Protein AF-A0A7S1XJ17-F1 (afdb_monomer_lite)

InterPro domains:
  IPR013922 Cyclin PHO80-like [PF08613] (103-218)
  IPR013922 Cyclin PHO80-like [PTHR15615] (78-227)
  IPR036915 Cyclin-like superfamily [SSF47954] (127-218)

pLDDT: mean 74.24, std 23.75, range [26.11, 98.25]

Sequence (231 aa):
MFEACMAWMESMMTLSGDLIQDAKSELRKSQAGNKAEERRSRAVAAEVEFSPVSTTLATPKDEEPLDTEWLSDDACRQERSHLGRQVAEVLEELCGLHDESVSVPEPSCPNAMFYSRTKQSISLQAYVERFVHHLDVSPATYLAAMVYLGRAQKASGELRVNSYNIHRVFLTAVFLGIKYTEDVVYSAGTIARVGGVQSSGEVCALERQMLAQLNFELFIHPSLLQSAFTH

Secondary structure (DSSP, 8-state):
-HHHHHHHHHHHHHHHHHHHHHHHHHHHHHHHHHTTTTTSSTTS--------------------------HHHHHHHHHHHHHHHHHHHHHHHHHHHHHTT--PPPTTSGGGGG--SS--SS-HHHHHHHHHHH----HHHHHHHHHHHHHHHHHHS-----TTTHHHHHHHHHHHHHHHH-SS---HHHHHHHHT-S-HHHHHHHHHHHHHHTTT-----HHHHHHHH--

Organism: NCBI:txid1077150

Foldseek 3Di:
DLVVVVCCLVCVLPVVLVVVVVVVVVVVVVVVVCVVVVVPPPPDDDDDDDDDDDDDDDDDDDDDDDPDPPPVVVVQLVVLLVLLQSLLVVLQVQQVVCVVPDDQDDPPDLLNLLFAPDQDPDRSSNLSVLCSVQPPDGSQLQVLLVVLVSQLCNQPVRDRRHRGRPLLSSLLSSQLSQVVPPPDHDQLQSSCVSSVNPDSVSSVSSNVSSCVSNVVPSDDDVVVSVVVVPD

Radius of gyration: 20.92 Å; chains: 1; bounding box: 40×52×66 Å

Structure (mmCIF, N/CA/C/O backbone):
data_AF-A0A7S1XJ17-F1
#
_entry.id   AF-A0A7S1XJ17-F1
#
loop_
_atom_site.group_PDB
_atom_site.id
_atom_site.type_symbol
_atom_site.label_atom_id
_atom_site.label_alt_id
_atom_site.label_comp_id
_atom_site.label_asym_id
_atom_site.label_entity_id
_atom_site.label_seq_id
_atom_site.pdbx_PDB_ins_code
_atom_site.Cartn_x
_atom_site.Cartn_y
_atom_site.Cartn_z
_atom_site.occupancy
_atom_site.B_iso_or_equiv
_atom_site.auth_seq_id
_atom_site.auth_comp_id
_atom_site.auth_asym_id
_atom_site.auth_atom_id
_atom_site.pdbx_PDB_model_num
ATOM 1 N N . MET A 1 1 ? -8.403 15.768 -14.569 1.00 40.34 1 MET A N 1
ATOM 2 C CA . MET A 1 1 ? -8.539 14.432 -13.949 1.00 40.34 1 MET A CA 1
ATOM 3 C C . MET A 1 1 ? -7.848 14.382 -12.587 1.00 40.34 1 MET A C 1
ATOM 5 O O . MET A 1 1 ? -8.543 14.271 -11.588 1.00 40.34 1 MET A O 1
ATOM 9 N N . PHE A 1 2 ? -6.526 14.572 -12.534 1.00 37.12 2 PHE A N 1
ATOM 10 C CA . PHE A 1 2 ? -5.722 14.618 -11.303 1.00 37.12 2 PHE A CA 1
ATOM 11 C C . PHE A 1 2 ? -6.214 15.655 -10.277 1.00 37.12 2 PHE A C 1
ATOM 13 O O . PHE A 1 2 ? -6.519 15.294 -9.153 1.00 37.12 2 PHE A O 1
ATOM 20 N N . GLU A 1 3 ? -6.436 16.904 -10.698 1.00 35.53 3 GLU A N 1
ATOM 21 C CA . GLU A 1 3 ? -6.969 17.995 -9.856 1.00 35.53 3 GLU A CA 1
ATOM 22 C C . GLU A 1 3 ? -8.347 17.692 -9.248 1.00 35.53 3 GLU A C 1
ATOM 24 O O . GLU A 1 3 ? -8.610 18.056 -8.114 1.00 35.53 3 GLU A O 1
ATOM 29 N N . ALA A 1 4 ? -9.234 16.992 -9.964 1.00 39.81 4 ALA A N 1
ATOM 30 C CA . ALA A 1 4 ? -10.564 16.647 -9.456 1.00 39.81 4 ALA A CA 1
ATOM 31 C C . ALA A 1 4 ? -10.519 15.444 -8.504 1.00 39.81 4 ALA A C 1
ATOM 33 O O . ALA A 1 4 ? -11.281 15.403 -7.548 1.00 39.81 4 ALA A O 1
ATOM 34 N N . CYS A 1 5 ? -9.616 14.485 -8.737 1.00 41.72 5 CYS A N 1
ATOM 35 C CA . CYS A 1 5 ? -9.374 13.366 -7.829 1.00 41.72 5 CYS A CA 1
ATOM 36 C C . CYS A 1 5 ? -8.641 13.827 -6.562 1.00 41.72 5 CYS A C 1
ATOM 38 O O . CYS A 1 5 ? -8.992 13.383 -5.478 1.00 41.72 5 CYS A O 1
ATOM 40 N N . MET A 1 6 ? -7.699 14.766 -6.684 1.00 45.84 6 MET A N 1
ATOM 41 C CA . MET A 1 6 ? -7.016 15.423 -5.570 1.00 45.84 6 MET A CA 1
ATOM 42 C C . MET A 1 6 ? -7.955 16.354 -4.814 1.00 45.84 6 MET A C 1
ATOM 44 O O . MET A 1 6 ? -8.084 16.187 -3.616 1.00 45.84 6 MET A O 1
ATOM 48 N N . ALA A 1 7 ? -8.725 17.220 -5.476 1.00 45.19 7 ALA A N 1
ATOM 49 C CA . ALA A 1 7 ? -9.739 18.045 -4.818 1.00 45.19 7 ALA A CA 1
ATOM 50 C C . ALA A 1 7 ? -10.869 17.202 -4.212 1.00 45.19 7 ALA A C 1
ATOM 52 O O . ALA A 1 7 ? -11.421 17.588 -3.187 1.00 45.19 7 ALA A O 1
ATOM 53 N N . TRP A 1 8 ? -11.206 16.044 -4.796 1.00 54.62 8 TRP A N 1
ATOM 54 C CA . TRP A 1 8 ? -12.114 15.067 -4.194 1.00 54.62 8 TRP A CA 1
ATOM 55 C C . TRP A 1 8 ? -11.457 14.341 -3.026 1.00 54.62 8 TRP A C 1
ATOM 57 O O . TRP A 1 8 ? -12.109 14.195 -2.009 1.00 54.62 8 TRP A O 1
ATOM 67 N N . MET A 1 9 ? -10.190 13.930 -3.098 1.00 51.44 9 MET A N 1
ATOM 68 C CA . MET A 1 9 ? -9.475 13.316 -1.977 1.00 51.44 9 MET A CA 1
ATOM 69 C C . MET A 1 9 ? -9.257 14.317 -0.841 1.00 51.44 9 MET A C 1
ATOM 71 O O . MET A 1 9 ? -9.520 13.962 0.297 1.00 51.44 9 MET A O 1
ATOM 75 N N . GLU A 1 10 ? -8.903 15.567 -1.123 1.00 49.88 10 GLU A N 1
ATOM 76 C CA . GLU A 1 10 ? -8.755 16.672 -0.174 1.00 49.88 10 GLU A CA 1
ATOM 77 C C . GLU A 1 10 ? -10.104 17.115 0.398 1.00 49.88 10 GLU A C 1
ATOM 79 O O . GLU A 1 10 ? -10.237 17.205 1.616 1.00 49.88 10 GLU A O 1
ATOM 84 N N . SER A 1 11 ? -11.141 17.307 -0.429 1.00 47.88 11 SER A N 1
ATOM 85 C CA . SER A 1 11 ? -12.515 17.577 0.036 1.00 47.88 11 SER A CA 1
ATOM 86 C C . SER A 1 11 ? -13.056 16.406 0.845 1.00 47.88 11 SER A C 1
ATOM 88 O O . SER A 1 11 ? -13.631 16.595 1.908 1.00 47.88 11 SER A O 1
ATOM 90 N N . MET A 1 12 ? -12.834 15.169 0.406 1.00 46.47 12 MET A N 1
ATOM 91 C CA . MET A 1 12 ? -13.215 13.971 1.143 1.00 46.47 12 MET A CA 1
ATOM 92 C C . MET A 1 12 ? -12.411 13.883 2.444 1.00 46.47 12 MET A C 1
ATOM 94 O O . MET A 1 12 ? -12.976 13.473 3.451 1.00 46.47 12 MET A O 1
ATOM 98 N N . MET A 1 13 ? -11.123 14.230 2.478 1.00 48.22 13 MET A N 1
ATOM 99 C CA . MET A 1 13 ? -10.282 14.232 3.686 1.00 48.22 13 MET A CA 1
ATOM 100 C C . MET A 1 13 ? -10.664 15.346 4.674 1.00 48.22 13 MET A C 1
ATOM 102 O O . MET A 1 13 ? -10.610 15.100 5.875 1.00 48.22 13 MET A O 1
ATOM 106 N N . THR A 1 14 ? -11.131 16.503 4.198 1.00 46.53 14 THR A N 1
ATOM 107 C CA . THR A 1 14 ? -11.516 17.666 5.023 1.00 46.53 14 THR A CA 1
ATOM 108 C C . THR A 1 14 ? -12.981 17.629 5.482 1.00 46.53 14 THR A C 1
ATOM 110 O O . THR A 1 14 ? -13.231 17.692 6.681 1.00 46.53 14 THR A O 1
ATOM 113 N N . LEU A 1 15 ? -13.959 17.406 4.592 1.00 38.25 15 LEU A N 1
ATOM 114 C CA . LEU A 1 15 ? -15.404 17.399 4.918 1.00 38.25 15 LEU A CA 1
ATOM 115 C C . LEU A 1 15 ? -15.840 16.256 5.850 1.00 38.25 15 LEU A C 1
ATOM 117 O O . LEU A 1 15 ? -16.889 16.340 6.484 1.00 38.25 15 LEU A O 1
ATOM 121 N N . SER A 1 16 ? -15.061 15.174 5.942 1.00 47.41 16 SER A N 1
ATOM 122 C CA . SER A 1 16 ? -15.371 14.053 6.844 1.00 47.41 16 SER A CA 1
ATOM 123 C C . SE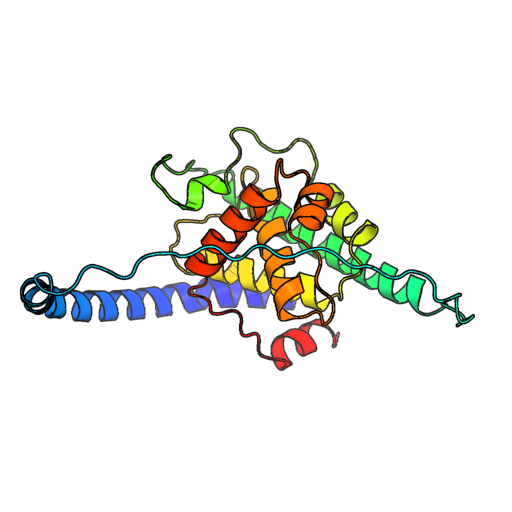R A 1 16 ? -14.643 14.119 8.188 1.00 47.41 16 SER A C 1
ATOM 125 O O . SER A 1 16 ? -15.021 13.381 9.092 1.00 47.41 16 SER A O 1
ATOM 127 N N . GLY A 1 17 ? -13.663 15.016 8.363 1.00 41.00 17 GLY A N 1
ATOM 128 C CA . GLY A 1 17 ? -13.023 15.250 9.662 1.00 41.00 17 GLY A CA 1
ATOM 129 C C . GLY A 1 17 ? -14.028 15.733 10.709 1.00 41.00 17 GLY A C 1
ATOM 130 O O . GLY A 1 17 ? -14.083 15.180 11.807 1.00 41.00 17 GLY A O 1
ATOM 131 N N . ASP A 1 18 ? -14.894 16.666 10.319 1.00 41.12 18 ASP A N 1
ATOM 132 C CA . ASP A 1 18 ? -15.929 17.231 11.190 1.00 41.12 18 ASP A CA 1
ATOM 133 C C . ASP A 1 18 ? -17.073 16.233 11.438 1.00 41.12 18 ASP A C 1
ATOM 135 O O . ASP A 1 18 ? -17.490 16.021 12.576 1.00 41.12 18 ASP A O 1
ATOM 139 N N . LEU A 1 19 ? -17.503 15.506 10.399 1.00 36.91 19 LEU A N 1
ATOM 140 C CA . LEU A 1 19 ? -18.576 14.509 10.506 1.00 36.91 19 LEU A CA 1
ATOM 141 C C . LEU A 1 19 ? -18.165 13.281 11.346 1.00 36.91 19 LEU A C 1
ATOM 143 O O . LEU A 1 19 ? -18.981 12.700 12.063 1.00 36.91 19 LEU A O 1
ATOM 147 N N . ILE A 1 20 ? -16.887 12.885 11.286 1.00 41.97 20 ILE A N 1
ATOM 148 C CA . ILE A 1 20 ? -16.330 11.782 12.079 1.00 41.97 20 ILE A CA 1
ATOM 149 C C . ILE A 1 20 ? -16.057 12.225 13.524 1.00 41.97 20 ILE A C 1
ATOM 151 O O . ILE A 1 20 ? -16.219 11.406 14.427 1.00 41.97 20 ILE A O 1
ATOM 155 N N . GLN A 1 21 ? -15.680 13.484 13.782 1.00 48.09 21 GLN A N 1
ATOM 156 C CA . GLN A 1 21 ? -15.592 14.024 15.150 1.00 48.09 21 GLN A CA 1
ATOM 157 C C . GLN A 1 21 ? -16.967 14.017 15.828 1.00 48.09 21 GLN A C 1
ATOM 159 O O . GLN A 1 21 ? -17.084 13.519 16.952 1.00 48.09 21 GLN A O 1
ATOM 164 N N . ASP A 1 22 ? -18.011 14.444 15.117 1.00 45.06 22 ASP A N 1
ATOM 165 C CA . ASP A 1 22 ? -19.386 14.420 15.616 1.00 45.06 22 ASP A CA 1
ATOM 166 C C . ASP A 1 22 ? -19.875 12.987 15.862 1.00 45.06 22 ASP A C 1
ATOM 168 O O . ASP A 1 22 ? -20.322 12.673 16.970 1.00 45.06 22 ASP A O 1
ATOM 172 N N . ALA A 1 23 ? -19.676 12.070 14.909 1.00 41.72 23 ALA A N 1
ATOM 173 C CA . ALA A 1 23 ? -20.047 10.662 15.072 1.00 41.72 23 ALA A CA 1
ATOM 174 C C . ALA A 1 23 ? -19.254 9.955 16.193 1.00 41.72 23 ALA A C 1
ATOM 176 O O . ALA A 1 23 ? -19.820 9.177 16.965 1.00 41.72 23 ALA A O 1
ATOM 177 N N . LYS A 1 24 ? -17.952 10.247 16.346 1.00 44.28 24 LYS A N 1
ATOM 178 C CA . LYS A 1 24 ? -17.120 9.727 17.448 1.00 44.28 24 LYS A CA 1
ATOM 179 C C . LYS A 1 24 ? -17.538 10.314 18.799 1.00 44.28 24 LYS A C 1
ATOM 181 O O . LYS A 1 24 ? -17.432 9.618 19.810 1.00 44.28 24 LYS A O 1
ATOM 186 N N . SER A 1 25 ? -18.023 11.556 18.842 1.00 55.88 25 SER A N 1
ATOM 187 C CA . SER A 1 25 ? -18.542 12.177 20.066 1.00 55.88 25 SER A CA 1
ATOM 188 C C . SER A 1 25 ? -19.850 11.522 20.531 1.00 55.88 25 SER A C 1
ATOM 190 O O . SER A 1 25 ? -19.997 11.233 21.719 1.00 55.88 25 SER A O 1
ATOM 192 N N . GLU A 1 26 ? -20.747 11.183 19.602 1.00 64.50 26 GLU A N 1
ATOM 193 C CA . GLU A 1 26 ? -22.006 10.481 19.878 1.00 64.50 26 GLU A CA 1
ATOM 194 C C . GLU A 1 26 ? -21.774 9.011 20.259 1.00 64.50 26 GLU A C 1
ATOM 196 O O . GLU A 1 26 ? -22.346 8.506 21.230 1.00 64.50 26 GLU A O 1
ATOM 201 N N . LEU A 1 27 ? -20.834 8.330 19.594 1.00 48.12 27 LEU A N 1
ATOM 202 C CA . LEU A 1 27 ? -20.466 6.960 19.950 1.00 48.12 27 LEU A CA 1
ATOM 203 C C . LEU A 1 27 ? -19.814 6.890 21.343 1.00 48.12 27 LEU A C 1
ATOM 205 O O . LEU A 1 27 ? -20.141 5.991 22.120 1.00 48.12 27 LEU A O 1
ATOM 209 N N . ARG A 1 28 ? -18.972 7.869 21.715 1.00 61.50 28 ARG A N 1
ATOM 210 C CA . ARG A 1 28 ? -18.407 7.992 23.076 1.00 61.50 28 ARG A CA 1
ATOM 211 C C . ARG A 1 28 ? -19.489 8.202 24.142 1.00 61.50 28 ARG A C 1
ATOM 213 O O . ARG A 1 28 ? -19.361 7.641 25.231 1.00 61.50 28 ARG A O 1
ATOM 220 N N . LYS A 1 29 ? -20.565 8.939 23.836 1.00 61.12 29 LYS A N 1
ATOM 221 C CA . LYS A 1 29 ? -21.734 9.086 24.727 1.00 61.12 29 LYS A CA 1
ATOM 222 C C . LYS A 1 29 ? -22.492 7.760 24.886 1.00 61.12 29 LYS A C 1
ATOM 224 O O . LYS A 1 29 ? -22.875 7.419 26.001 1.00 61.12 29 LYS A O 1
ATOM 229 N N . SER A 1 30 ? -22.622 6.968 23.816 1.00 55.78 30 SER A N 1
ATOM 230 C CA . SER A 1 30 ? -23.282 5.649 23.865 1.00 55.78 30 SER A CA 1
ATOM 231 C C . SER A 1 30 ? -22.468 4.578 24.617 1.00 55.78 30 SER A C 1
ATOM 233 O O . SER A 1 30 ? -23.014 3.801 25.401 1.00 55.78 30 SER A O 1
ATOM 235 N N . GLN A 1 31 ? -21.138 4.572 24.463 1.00 53.97 31 GLN A N 1
ATOM 236 C CA . GLN A 1 31 ? -20.247 3.590 25.096 1.00 53.97 31 GLN A CA 1
ATOM 237 C C . GLN A 1 31 ? -19.999 3.871 26.587 1.00 53.97 31 GLN A C 1
ATOM 239 O O . GLN A 1 31 ? -19.684 2.951 27.344 1.00 53.97 31 GLN A O 1
ATOM 244 N N . ALA A 1 32 ? -20.192 5.116 27.039 1.00 54.03 32 ALA A N 1
ATOM 245 C CA . ALA A 1 32 ? -20.211 5.446 28.463 1.00 54.03 32 ALA A CA 1
ATOM 246 C C . ALA A 1 32 ? -21.416 4.816 29.196 1.00 54.03 32 ALA A C 1
ATOM 248 O O . ALA A 1 32 ? -21.293 4.488 30.374 1.00 54.03 32 ALA A O 1
ATOM 249 N N . GLY A 1 33 ? -22.538 4.582 28.499 1.00 46.41 33 GLY A N 1
ATOM 250 C CA . GLY A 1 33 ? -23.718 3.891 29.039 1.00 46.41 33 GLY A CA 1
ATOM 251 C C . GLY A 1 33 ? -23.556 2.368 29.133 1.00 46.41 33 GLY A C 1
ATOM 252 O O . GLY A 1 33 ? -23.921 1.772 30.143 1.00 46.41 33 GLY A O 1
ATOM 253 N N . ASN A 1 34 ? -22.924 1.736 28.136 1.00 47.47 34 ASN A N 1
ATOM 254 C CA . ASN A 1 34 ? -22.808 0.269 28.068 1.00 47.47 34 ASN A CA 1
ATOM 255 C C . ASN A 1 34 ? -21.731 -0.346 28.982 1.00 47.47 34 ASN A C 1
ATOM 257 O O . ASN A 1 34 ? -21.795 -1.537 29.293 1.00 47.47 34 ASN A O 1
ATOM 261 N N . LYS A 1 35 ? -20.774 0.445 29.495 1.00 44.28 35 LYS A N 1
ATOM 262 C CA . LYS A 1 35 ? -19.745 -0.050 30.438 1.00 44.28 35 LYS A CA 1
ATOM 263 C C . LYS A 1 35 ? -20.297 -0.507 31.799 1.00 44.28 35 LYS A C 1
ATOM 265 O O . LYS A 1 35 ? -19.568 -1.153 32.556 1.00 44.28 35 LYS A O 1
ATOM 270 N N . ALA A 1 36 ? -21.555 -0.199 32.121 1.00 45.69 36 ALA A N 1
ATOM 271 C CA . ALA A 1 36 ? -22.228 -0.701 33.320 1.00 45.69 36 ALA A CA 1
ATOM 272 C C . ALA A 1 36 ? -22.822 -2.116 33.134 1.00 45.69 36 ALA A C 1
ATOM 274 O O . ALA A 1 36 ? -22.906 -2.871 34.103 1.00 45.69 36 ALA A O 1
ATOM 275 N N . GLU A 1 37 ? -23.171 -2.500 31.903 1.00 44.12 37 GLU A N 1
ATOM 276 C CA . GLU A 1 37 ? -23.894 -3.744 31.591 1.00 44.12 37 GLU A CA 1
ATOM 277 C C . GLU A 1 37 ? -22.934 -4.927 31.338 1.00 44.12 37 GLU A C 1
ATOM 279 O O . GLU A 1 37 ? -23.177 -6.062 31.749 1.00 44.12 37 GLU A O 1
ATOM 284 N N . GLU A 1 38 ? -21.763 -4.652 30.757 1.00 42.59 38 GLU A N 1
ATOM 285 C CA . GLU A 1 38 ? -20.810 -5.666 30.276 1.00 42.59 38 GLU A CA 1
ATOM 286 C C . GLU A 1 38 ? -20.012 -6.375 31.395 1.00 42.59 38 GLU A C 1
ATOM 288 O O . GLU A 1 38 ? -19.366 -7.401 31.174 1.00 42.59 38 GLU A O 1
ATOM 293 N N . ARG A 1 39 ? -20.099 -5.888 32.644 1.00 48.25 39 ARG A N 1
ATOM 294 C CA . ARG A 1 39 ? -19.491 -6.555 33.816 1.00 48.25 39 ARG A CA 1
ATOM 295 C C . ARG A 1 39 ? -20.273 -7.793 34.275 1.00 48.25 39 ARG A C 1
ATOM 297 O O . ARG A 1 39 ? -19.732 -8.564 35.063 1.00 48.25 39 ARG A O 1
ATOM 304 N N . ARG A 1 40 ? -21.506 -8.013 33.794 1.00 48.69 40 ARG A N 1
ATOM 305 C CA . ARG A 1 40 ? -22.342 -9.173 34.170 1.00 48.69 40 ARG A CA 1
ATOM 306 C C . ARG A 1 40 ? -22.168 -10.410 33.281 1.00 48.69 40 ARG A C 1
ATOM 308 O O . ARG A 1 40 ? -22.494 -11.499 33.737 1.00 48.69 40 ARG A O 1
ATOM 315 N N . SER A 1 41 ? -21.603 -10.282 32.081 1.00 45.50 41 SER A N 1
ATOM 316 C CA . SER A 1 41 ? -21.597 -11.381 31.094 1.00 45.50 41 SER A CA 1
ATOM 317 C C . SER A 1 41 ? -20.256 -12.113 30.951 1.00 45.50 41 SER A C 1
ATOM 319 O O . SER A 1 41 ? -20.166 -13.091 30.219 1.00 45.50 41 SER A O 1
ATOM 321 N N . ARG A 1 42 ? -19.209 -11.712 31.688 1.00 42.12 42 ARG A N 1
ATOM 322 C CA . ARG A 1 42 ? -17.863 -12.325 31.614 1.00 42.12 42 ARG A CA 1
ATOM 323 C C . ARG A 1 42 ? -17.687 -13.591 32.474 1.00 42.12 42 ARG A C 1
ATOM 325 O O . ARG A 1 42 ? -16.568 -13.915 32.858 1.00 42.12 42 ARG A O 1
ATOM 332 N N . ALA A 1 43 ? -18.776 -14.286 32.804 1.00 40.78 43 ALA A N 1
ATOM 333 C CA . ALA A 1 43 ? -18.757 -15.457 33.685 1.00 40.78 43 ALA A CA 1
ATOM 334 C C . ALA A 1 43 ? -19.102 -16.791 32.999 1.00 40.78 43 ALA A C 1
ATOM 336 O O . ALA A 1 43 ? -19.136 -17.804 33.688 1.00 40.78 43 ALA A O 1
ATOM 337 N N . VAL A 1 44 ? -19.352 -16.847 31.683 1.00 37.28 44 VAL A N 1
ATOM 338 C CA . VAL A 1 44 ? -19.756 -18.111 31.041 1.00 37.28 44 VAL A CA 1
ATOM 339 C C . VAL A 1 44 ? -19.084 -18.322 29.683 1.00 37.28 44 VAL A C 1
ATOM 341 O O . VAL A 1 44 ? -19.187 -17.489 28.791 1.00 37.28 44 VAL A O 1
ATOM 344 N N . ALA A 1 45 ? -18.476 -19.506 29.580 1.00 32.25 45 ALA A N 1
ATOM 345 C CA . ALA A 1 45 ? -18.091 -20.259 28.387 1.00 32.25 45 ALA A CA 1
ATOM 346 C C . ALA A 1 45 ? -16.819 -19.828 27.641 1.00 32.25 45 ALA A C 1
ATOM 348 O O . ALA A 1 45 ? -16.835 -19.156 26.612 1.00 32.25 45 ALA A O 1
ATOM 349 N N . ALA A 1 46 ? -15.711 -20.340 28.176 1.00 30.70 46 ALA A N 1
ATOM 350 C CA . ALA A 1 46 ? -14.581 -20.826 27.400 1.00 30.70 46 ALA A CA 1
ATOM 351 C C . ALA A 1 46 ? -14.919 -22.178 26.725 1.00 30.70 46 ALA A C 1
ATOM 353 O O . ALA A 1 46 ? -15.883 -22.829 27.119 1.00 30.70 46 ALA A O 1
ATOM 354 N N . GLU A 1 47 ? -14.039 -22.578 25.799 1.00 30.12 47 GLU A N 1
ATOM 355 C CA . GLU A 1 47 ? -13.877 -23.896 25.147 1.00 30.12 47 GLU A CA 1
ATOM 356 C C . GLU A 1 47 ? -14.620 -24.128 23.824 1.00 30.12 47 GLU A C 1
ATOM 358 O O . GLU A 1 47 ? -15.805 -24.432 23.813 1.00 30.12 47 GLU A O 1
ATOM 363 N N . VAL A 1 48 ? -13.861 -24.108 22.715 1.00 34.41 48 VAL A N 1
ATOM 364 C CA . VAL A 1 48 ? -13.884 -25.178 21.697 1.00 34.41 48 VAL A CA 1
ATOM 365 C C . VAL A 1 48 ? -12.463 -25.351 21.141 1.00 34.41 48 VAL A C 1
ATOM 367 O O . VAL A 1 48 ? -11.828 -24.392 20.701 1.00 34.41 48 VAL A O 1
ATOM 370 N N . GLU A 1 49 ? -11.977 -26.588 21.214 1.00 27.17 49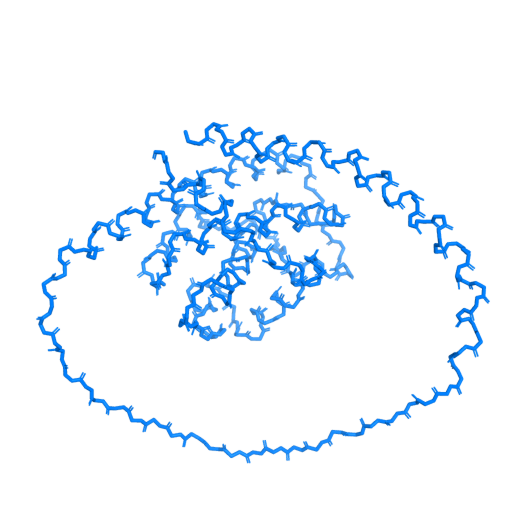 GLU A N 1
ATOM 371 C CA . GLU A 1 49 ? -10.659 -27.063 20.794 1.00 27.17 49 GLU A CA 1
ATOM 372 C C . GLU A 1 49 ? -10.489 -27.178 19.270 1.00 27.17 49 GLU A C 1
ATOM 374 O O . GLU A 1 49 ? -11.435 -27.336 18.499 1.00 27.17 49 GLU A O 1
ATOM 379 N N . PHE A 1 50 ? -9.222 -27.134 18.862 1.00 29.03 50 PHE A N 1
ATOM 380 C CA . PHE A 1 50 ? -8.720 -27.254 17.498 1.00 29.03 50 PHE A CA 1
ATOM 381 C C . PHE A 1 50 ? -8.438 -28.727 17.157 1.00 29.03 50 PHE A C 1
ATOM 383 O O . PHE A 1 50 ? -7.861 -29.445 17.972 1.00 29.03 50 PHE A O 1
ATOM 390 N N . SER A 1 51 ? -8.753 -29.164 15.934 1.00 29.33 51 SER A N 1
ATOM 391 C CA . SER A 1 51 ? -8.318 -30.465 15.402 1.00 29.33 51 SER A CA 1
ATOM 392 C C . SER A 1 51 ? -7.708 -30.302 14.000 1.00 29.33 51 SER A C 1
ATOM 394 O O . SER A 1 51 ? -8.212 -29.486 13.224 1.00 29.33 51 SER A O 1
ATOM 396 N N . PRO A 1 52 ? -6.613 -31.015 13.658 1.00 30.56 52 PRO A N 1
ATOM 397 C CA . PRO A 1 52 ? -5.857 -30.779 12.435 1.00 30.56 52 PRO A CA 1
ATOM 398 C C . PRO A 1 52 ? -6.355 -31.655 11.279 1.00 30.56 52 PRO A C 1
ATOM 400 O O . PRO A 1 52 ? -6.635 -32.838 11.459 1.00 30.56 52 PRO A O 1
ATOM 403 N N . VAL A 1 53 ? -6.364 -31.110 10.060 1.00 29.09 53 VAL A N 1
ATOM 404 C CA . VAL A 1 53 ? -6.507 -31.906 8.832 1.00 29.09 53 VAL A CA 1
ATOM 405 C C . VAL A 1 53 ? -5.382 -31.548 7.862 1.00 29.09 53 VAL A C 1
ATOM 407 O O . VAL A 1 53 ? -5.218 -30.403 7.452 1.00 29.09 53 VAL A O 1
ATOM 410 N N . SER A 1 54 ? -4.597 -32.569 7.529 1.00 26.97 54 SER A N 1
ATOM 411 C CA . SER A 1 54 ? -3.620 -32.624 6.441 1.00 26.97 54 SER A CA 1
ATOM 412 C C . SER A 1 54 ? -4.310 -33.250 5.226 1.00 26.97 54 SER A C 1
ATOM 414 O O . SER A 1 54 ? -5.075 -34.184 5.455 1.00 26.97 54 SER A O 1
ATOM 416 N N . THR A 1 55 ? -4.058 -32.794 3.987 1.00 26.11 55 THR A N 1
ATOM 417 C CA . THR A 1 55 ? -4.019 -33.613 2.742 1.00 26.11 55 THR A CA 1
ATOM 418 C C . THR A 1 55 ? -3.669 -32.738 1.516 1.00 26.11 55 THR A C 1
ATOM 420 O O . THR A 1 55 ? -4.466 -31.929 1.060 1.00 26.11 55 THR A O 1
ATOM 423 N N . THR A 1 56 ? -2.431 -32.934 1.046 1.00 28.33 56 THR A N 1
ATOM 424 C CA . THR A 1 56 ? -1.875 -33.049 -0.328 1.00 28.33 56 THR A CA 1
ATOM 425 C C . THR A 1 56 ? -2.234 -32.137 -1.516 1.00 28.33 56 THR A C 1
ATOM 427 O O . THR A 1 56 ? -3.379 -31.956 -1.909 1.00 28.33 56 THR A O 1
ATOM 430 N N . LEU A 1 57 ? -1.136 -31.727 -2.174 1.00 31.69 57 LEU A N 1
ATOM 431 C CA . LEU A 1 57 ? -0.980 -31.187 -3.527 1.00 31.69 57 LEU A CA 1
ATOM 432 C C . LEU A 1 57 ? -1.625 -32.042 -4.633 1.00 31.69 57 LEU A C 1
ATOM 434 O O . LEU A 1 57 ? -1.472 -33.263 -4.632 1.00 31.69 57 LEU A O 1
ATOM 438 N N . ALA A 1 58 ? -2.114 -31.364 -5.677 1.00 28.52 58 ALA A N 1
ATOM 439 C CA . ALA A 1 58 ? -1.977 -31.791 -7.072 1.00 28.52 58 ALA A CA 1
ATOM 440 C C . ALA A 1 58 ? -2.000 -30.568 -8.014 1.00 28.52 58 ALA A C 1
ATOM 442 O O . ALA A 1 58 ? -2.845 -29.688 -7.874 1.00 28.52 58 ALA A O 1
ATOM 443 N N . THR A 1 59 ? -1.070 -30.526 -8.967 1.00 37.88 59 THR A N 1
ATOM 444 C CA . THR A 1 59 ? -1.078 -29.664 -10.162 1.00 37.88 59 THR A CA 1
ATOM 445 C C . THR A 1 59 ? -1.343 -30.528 -11.401 1.00 37.88 59 THR A C 1
ATOM 447 O O . THR A 1 59 ? -0.959 -31.699 -11.418 1.00 37.88 59 THR A O 1
ATOM 450 N N . PRO A 1 60 ? -1.961 -29.964 -12.448 1.00 33.84 60 PRO A N 1
ATOM 451 C CA . PRO A 1 60 ? -1.482 -30.165 -13.829 1.00 33.84 60 PRO A CA 1
ATOM 452 C C . PRO A 1 60 ? -1.432 -28.807 -14.571 1.00 33.84 60 PRO A C 1
ATOM 454 O O . PRO A 1 60 ? -2.316 -27.983 -14.379 1.00 33.84 60 PRO A O 1
ATOM 457 N N . LYS A 1 61 ? -0.342 -28.361 -15.213 1.00 29.89 61 LYS A N 1
ATOM 458 C CA . LYS A 1 61 ? 0.363 -28.810 -16.435 1.00 29.89 61 LYS A CA 1
ATOM 459 C C . LYS A 1 61 ? -0.475 -28.794 -17.728 1.00 29.89 61 LYS A C 1
ATOM 461 O O . LYS A 1 61 ? -1.334 -29.645 -17.911 1.00 29.89 61 LYS A O 1
ATOM 466 N N . ASP A 1 62 ? -0.053 -27.867 -18.596 1.00 32.91 62 ASP A N 1
ATOM 467 C CA . ASP A 1 62 ? -0.041 -27.889 -20.065 1.00 32.91 62 ASP A CA 1
ATOM 468 C C . ASP A 1 62 ? -1.350 -27.547 -20.810 1.00 32.91 62 ASP A C 1
ATOM 470 O O . ASP A 1 62 ? -2.091 -28.430 -21.227 1.00 32.91 62 ASP A O 1
ATOM 474 N N . GLU A 1 63 ? -1.559 -26.250 -21.084 1.00 40.66 63 GLU A N 1
ATOM 475 C CA . GLU A 1 63 ? -2.311 -25.787 -22.263 1.00 40.66 63 GLU A CA 1
ATOM 476 C C . GLU A 1 63 ? -1.432 -24.828 -23.090 1.00 40.66 63 GLU A C 1
ATOM 478 O O . GLU A 1 63 ? -0.895 -23.843 -22.581 1.00 40.66 63 GLU A O 1
ATOM 483 N N . GLU A 1 64 ? -1.236 -25.201 -24.357 1.00 36.62 64 GLU A N 1
ATOM 484 C CA . GLU A 1 64 ? -0.483 -24.494 -25.400 1.00 36.62 64 GLU A CA 1
ATOM 485 C C . GLU A 1 64 ? -1.178 -23.184 -25.829 1.00 36.62 64 GLU A C 1
ATOM 487 O O . GLU A 1 64 ? -2.404 -23.077 -25.725 1.00 36.62 64 GLU A O 1
ATOM 492 N N . PRO A 1 65 ? -0.433 -22.180 -26.329 1.00 38.66 65 PRO A N 1
ATOM 493 C CA . PRO A 1 65 ? -0.935 -20.821 -26.482 1.00 38.66 65 PRO A CA 1
ATOM 494 C C . PRO A 1 65 ? -1.847 -20.694 -27.705 1.00 38.66 65 PRO A C 1
ATOM 496 O O . PRO A 1 65 ? -1.450 -20.978 -28.833 1.00 38.66 65 PRO A O 1
ATOM 499 N N . LEU A 1 66 ? -3.066 -20.203 -27.485 1.00 36.50 66 LEU A N 1
ATOM 500 C CA . LEU A 1 66 ? -3.899 -19.647 -28.545 1.00 36.50 66 LEU A CA 1
ATOM 501 C C . LEU A 1 66 ? -3.276 -18.326 -29.002 1.00 36.50 66 LEU A C 1
ATOM 503 O O . LEU A 1 66 ? -3.278 -17.343 -28.257 1.00 36.50 66 LEU A O 1
ATOM 507 N N . ASP A 1 67 ? -2.766 -18.318 -30.232 1.00 39.59 67 ASP A N 1
ATOM 508 C CA . ASP A 1 67 ? -2.346 -17.122 -30.956 1.00 39.59 67 ASP A CA 1
ATOM 509 C C . ASP A 1 67 ? -3.516 -16.131 -31.029 1.00 39.59 67 ASP A C 1
ATOM 511 O O . ASP A 1 67 ? -4.376 -16.188 -31.908 1.00 39.59 67 ASP A O 1
ATOM 515 N N . THR A 1 68 ? -3.556 -15.225 -3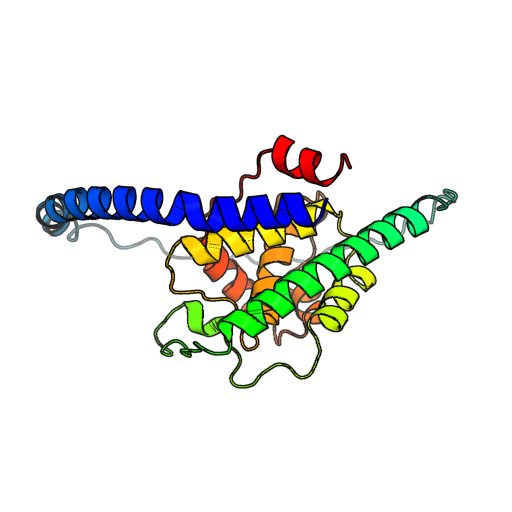0.056 1.00 42.59 68 THR A N 1
ATOM 516 C CA . THR A 1 68 ? -4.441 -14.067 -30.038 1.00 42.59 68 THR A CA 1
ATOM 517 C C . THR A 1 68 ? -3.526 -12.862 -30.170 1.00 42.59 68 THR A C 1
ATOM 519 O O . THR A 1 68 ? -2.660 -12.639 -29.335 1.00 42.59 68 THR A O 1
ATOM 522 N N . GLU A 1 69 ? -3.637 -12.132 -31.270 1.00 40.28 69 GLU A N 1
ATOM 523 C CA . GLU A 1 69 ? -2.853 -10.933 -31.567 1.00 40.28 69 GLU A CA 1
ATOM 524 C C . GLU A 1 69 ? -3.014 -9.868 -30.455 1.00 40.28 69 GLU A C 1
ATOM 526 O O . GLU A 1 69 ? -3.995 -9.130 -30.403 1.00 40.28 69 GLU A O 1
ATOM 531 N N . TRP A 1 70 ? -2.034 -9.792 -29.549 1.00 45.53 70 TRP A N 1
ATOM 532 C CA . TRP A 1 70 ? -2.001 -8.971 -28.328 1.00 45.53 70 TRP A CA 1
ATOM 533 C C . TRP A 1 70 ? -1.697 -7.472 -28.546 1.00 45.53 70 TRP A C 1
ATOM 535 O O . TRP A 1 70 ? -0.983 -6.847 -27.764 1.00 45.53 70 TRP A O 1
ATOM 545 N N . LEU A 1 71 ? -2.275 -6.824 -29.561 1.00 37.47 71 LEU A N 1
ATOM 546 C CA . LEU A 1 71 ? -2.158 -5.356 -29.702 1.00 37.47 71 LEU A CA 1
ATOM 547 C C . LEU A 1 71 ? -2.866 -4.575 -28.567 1.00 37.47 71 LEU A C 1
ATOM 549 O O . LEU A 1 71 ? -2.649 -3.374 -28.412 1.00 37.47 71 LEU A O 1
ATOM 553 N N . SER A 1 72 ? -3.680 -5.248 -27.746 1.00 53.50 72 SER A N 1
ATOM 554 C CA . SER A 1 72 ? -4.318 -4.710 -26.537 1.00 53.50 72 SER A CA 1
ATOM 555 C C . SER A 1 72 ? -3.423 -4.722 -25.292 1.00 53.50 72 SER A C 1
ATOM 557 O O . SER A 1 72 ? -3.680 -3.959 -24.360 1.00 53.50 72 SER A O 1
ATOM 559 N N . ASP A 1 73 ? -2.372 -5.545 -25.259 1.00 60.47 73 ASP A N 1
ATOM 560 C CA . ASP A 1 73 ? -1.541 -5.701 -24.059 1.00 60.47 73 ASP A CA 1
ATOM 561 C C . ASP A 1 73 ? -0.661 -4.496 -23.785 1.00 60.47 73 ASP A C 1
ATOM 563 O O . ASP A 1 73 ? -0.559 -4.059 -22.636 1.00 60.47 73 ASP A O 1
ATOM 567 N N . ASP A 1 74 ? -0.073 -3.919 -24.831 1.00 65.31 74 ASP A N 1
ATOM 568 C CA . ASP A 1 74 ? 0.802 -2.758 -24.696 1.00 65.31 74 ASP A CA 1
ATOM 569 C C . ASP A 1 74 ? 0.020 -1.513 -24.270 1.00 65.31 74 ASP A C 1
ATOM 571 O O . ASP A 1 74 ? 0.477 -0.764 -23.407 1.00 65.31 74 ASP A O 1
ATOM 575 N N . ALA A 1 75 ? -1.191 -1.317 -24.802 1.00 69.31 75 ALA A N 1
ATOM 576 C CA . ALA A 1 75 ? -2.059 -0.202 -24.423 1.00 69.31 75 ALA A CA 1
ATOM 577 C C . ALA A 1 75 ? -2.520 -0.319 -22.961 1.00 69.31 75 ALA A C 1
ATOM 579 O O . ALA A 1 75 ? -2.340 0.618 -22.179 1.00 69.31 75 ALA A O 1
ATOM 580 N N . CYS A 1 76 ? -3.021 -1.492 -22.558 1.00 7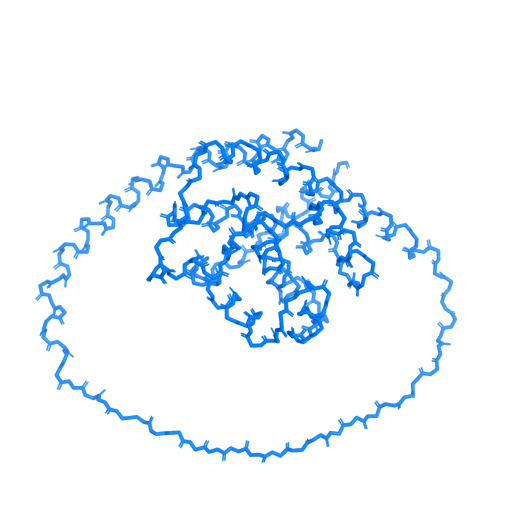2.06 76 CYS A N 1
ATOM 581 C CA . CYS A 1 76 ? -3.407 -1.756 -21.173 1.00 72.06 76 CYS A CA 1
ATOM 582 C C . CYS A 1 76 ? -2.204 -1.654 -20.225 1.00 72.06 76 CYS A C 1
ATOM 584 O O . CYS A 1 76 ? -2.324 -1.154 -19.106 1.00 72.06 76 CYS A O 1
ATOM 586 N N . ARG A 1 77 ? -1.022 -2.134 -20.631 1.00 76.19 77 ARG A N 1
ATOM 587 C CA . ARG A 1 77 ? 0.219 -2.015 -19.848 1.00 76.19 77 ARG A CA 1
ATOM 588 C C . ARG A 1 77 ? 0.649 -0.556 -19.703 1.00 76.19 77 ARG A C 1
ATOM 590 O O . ARG A 1 77 ? 1.075 -0.159 -18.617 1.00 76.19 77 ARG A O 1
ATOM 597 N N . GLN A 1 78 ? 0.515 0.244 -20.758 1.00 82.62 78 GLN A N 1
ATOM 598 C CA . GLN A 1 78 ? 0.845 1.665 -20.740 1.00 82.62 78 GLN A CA 1
ATOM 599 C C . GLN A 1 78 ? -0.083 2.449 -19.807 1.00 82.62 78 GLN A C 1
ATOM 601 O O . GLN A 1 78 ? 0.396 3.273 -19.029 1.00 82.62 78 GLN A O 1
ATOM 606 N N . GLU A 1 79 ? -1.384 2.160 -19.832 1.00 82.94 79 GLU A N 1
ATOM 607 C CA . GLU A 1 79 ? -2.365 2.772 -18.931 1.00 82.94 79 GLU A CA 1
ATOM 608 C C . GLU A 1 79 ? -2.052 2.453 -17.462 1.00 82.94 79 GLU A C 1
ATOM 610 O O . GLU A 1 79 ? -1.958 3.356 -16.627 1.00 82.94 79 GLU A O 1
ATOM 615 N N . ARG A 1 80 ? -1.770 1.180 -17.154 1.00 84.44 80 ARG A N 1
ATOM 616 C CA . ARG A 1 80 ? -1.354 0.736 -15.812 1.00 84.44 80 ARG A CA 1
ATOM 617 C C . ARG A 1 80 ? -0.071 1.420 -15.346 1.00 84.44 80 ARG A C 1
ATOM 619 O O . ARG A 1 80 ? 0.022 1.846 -14.196 1.00 84.44 80 ARG A O 1
ATOM 626 N N . SER A 1 81 ? 0.908 1.559 -16.238 1.00 88.81 81 SER A N 1
ATOM 627 C CA . SER A 1 81 ? 2.158 2.264 -15.945 1.00 88.81 81 SER A CA 1
ATOM 628 C C . SER A 1 81 ? 1.930 3.750 -15.670 1.00 88.81 81 SER A C 1
ATOM 630 O O . SER A 1 81 ? 2.495 4.289 -14.717 1.00 88.81 81 SER A O 1
ATOM 632 N N . HIS A 1 82 ? 1.080 4.405 -16.463 1.00 87.94 82 HIS A N 1
ATOM 633 C CA . HIS A 1 82 ? 0.745 5.813 -16.281 1.00 87.94 82 HIS A CA 1
ATOM 634 C C . HIS A 1 82 ? 0.041 6.062 -14.943 1.00 87.94 82 HIS A C 1
ATOM 636 O O . HIS A 1 82 ? 0.494 6.906 -14.168 1.00 87.94 82 HIS A O 1
ATOM 642 N N . LEU A 1 83 ? -1.000 5.281 -14.636 1.00 87.94 83 LEU A N 1
ATOM 643 C CA . LEU A 1 83 ? -1.730 5.392 -13.374 1.00 87.94 83 LEU A CA 1
ATOM 644 C C . LEU A 1 83 ? -0.830 5.087 -12.171 1.00 87.94 83 LEU A C 1
ATOM 646 O O . LEU A 1 83 ? -0.848 5.818 -11.184 1.00 87.94 83 LEU A O 1
ATOM 650 N N . GLY A 1 84 ? -0.001 4.042 -12.259 1.00 89.56 84 GLY A N 1
ATOM 651 C CA . GLY A 1 84 ? 0.961 3.706 -11.211 1.00 89.56 84 GLY A CA 1
ATOM 652 C C . GLY A 1 84 ? 1.926 4.857 -10.910 1.00 89.56 84 GLY A C 1
ATOM 653 O O . GLY A 1 84 ? 2.184 5.155 -9.743 1.00 89.56 84 GLY A O 1
ATOM 654 N N . ARG A 1 85 ? 2.410 5.559 -11.944 1.00 89.69 85 ARG A N 1
ATOM 655 C CA . ARG A 1 85 ? 3.270 6.737 -11.769 1.00 89.69 85 ARG A CA 1
ATOM 656 C C . ARG A 1 85 ? 2.538 7.883 -11.066 1.00 89.69 85 ARG A C 1
ATOM 658 O O . ARG A 1 85 ? 3.068 8.407 -10.095 1.00 89.69 85 ARG A O 1
ATOM 665 N N . GLN A 1 86 ? 1.316 8.211 -11.488 1.00 88.50 86 GLN A N 1
ATOM 666 C CA . GLN A 1 86 ? 0.509 9.259 -10.844 1.00 88.50 86 GLN A CA 1
ATOM 667 C C . GLN A 1 86 ? 0.229 8.949 -9.369 1.00 88.50 86 GLN A C 1
ATOM 669 O O . GLN A 1 86 ? 0.332 9.822 -8.511 1.00 88.50 86 GLN A O 1
ATOM 674 N N . VAL A 1 87 ? -0.096 7.690 -9.062 1.00 91.44 87 VAL A N 1
ATOM 675 C CA . VAL A 1 87 ? -0.299 7.227 -7.685 1.00 91.44 87 VAL A CA 1
ATOM 676 C C . VAL A 1 87 ? 0.972 7.401 -6.855 1.00 91.44 87 VAL A C 1
ATOM 678 O O . VAL A 1 87 ? 0.900 7.875 -5.722 1.00 91.44 87 VAL A O 1
ATOM 681 N N . ALA A 1 88 ? 2.136 7.049 -7.406 1.00 93.00 88 ALA A N 1
ATOM 682 C CA . ALA A 1 88 ? 3.406 7.243 -6.719 1.00 93.00 88 ALA A CA 1
ATOM 683 C C . ALA A 1 88 ? 3.692 8.727 -6.448 1.00 93.00 88 ALA A C 1
ATOM 685 O O . ALA A 1 88 ? 4.045 9.062 -5.323 1.00 93.00 88 ALA A O 1
ATOM 686 N N . GLU A 1 89 ? 3.491 9.603 -7.436 1.00 89.94 89 GLU A N 1
ATOM 687 C CA . GLU A 1 89 ? 3.710 11.052 -7.310 1.00 89.94 89 GLU A CA 1
ATOM 688 C C . GLU A 1 89 ? 2.871 11.656 -6.171 1.00 89.94 89 GLU A C 1
ATOM 690 O O . GLU A 1 89 ? 3.423 12.292 -5.272 1.00 89.94 89 GLU A O 1
ATOM 695 N N . VAL A 1 90 ? 1.562 11.371 -6.138 1.00 89.62 90 VAL A N 1
ATOM 696 C CA . VAL A 1 90 ? 0.653 11.845 -5.072 1.00 89.62 90 VAL A CA 1
ATOM 697 C C . VAL A 1 90 ? 1.099 11.360 -3.697 1.00 89.62 90 VAL A C 1
ATOM 699 O O . VAL A 1 90 ? 1.093 12.107 -2.719 1.00 89.62 90 VAL A O 1
ATOM 702 N N . LEU A 1 91 ? 1.456 10.081 -3.595 1.00 92.25 91 LEU A N 1
ATOM 703 C CA . LEU A 1 91 ? 1.835 9.487 -2.321 1.00 92.25 91 LEU A CA 1
ATOM 704 C C . LEU A 1 91 ? 3.204 9.983 -1.842 1.00 92.25 91 LEU A C 1
ATOM 706 O O . LEU A 1 91 ? 3.384 10.140 -0.635 1.00 92.25 91 LEU A O 1
ATOM 710 N N . GLU A 1 92 ? 4.153 10.249 -2.741 1.00 91.50 92 GLU A N 1
ATOM 711 C CA . GLU A 1 92 ? 5.441 10.861 -2.393 1.00 91.50 92 GLU A CA 1
ATOM 712 C C . GLU A 1 92 ? 5.265 12.298 -1.897 1.00 91.50 92 GLU A C 1
ATOM 714 O O . GLU A 1 92 ? 5.846 12.649 -0.867 1.00 91.50 92 GLU A O 1
ATOM 719 N N . GLU A 1 93 ? 4.422 13.098 -2.555 1.00 89.06 93 GLU A N 1
ATOM 720 C CA . GLU A 1 93 ? 4.071 14.446 -2.098 1.00 89.06 93 GLU A CA 1
ATOM 721 C C . GLU A 1 93 ? 3.430 14.407 -0.703 1.00 89.06 93 GLU A C 1
ATOM 723 O O . GLU A 1 93 ? 3.888 15.085 0.222 1.00 89.06 93 GLU A O 1
ATOM 728 N N . LEU A 1 94 ? 2.444 13.524 -0.506 1.00 88.88 94 LEU A N 1
ATOM 729 C CA . LEU A 1 94 ? 1.796 13.315 0.789 1.00 88.88 94 LEU A CA 1
ATOM 730 C C . LEU A 1 94 ? 2.798 12.907 1.880 1.00 88.88 94 LEU A C 1
ATOM 732 O O . LEU A 1 94 ? 2.718 13.382 3.014 1.00 88.88 94 LEU A O 1
ATOM 736 N N . CYS A 1 95 ? 3.756 12.036 1.550 1.00 90.81 95 CYS A N 1
ATOM 737 C CA . CYS A 1 95 ? 4.816 11.653 2.479 1.00 90.81 95 CYS A CA 1
ATOM 738 C C . CYS A 1 95 ? 5.703 12.843 2.845 1.00 90.81 95 CYS A C 1
ATOM 740 O O . CYS A 1 95 ? 6.009 13.007 4.022 1.00 90.81 95 CYS A O 1
ATOM 742 N N . GLY A 1 96 ? 6.075 13.684 1.875 1.00 87.50 96 GLY A N 1
ATOM 743 C CA . GLY A 1 96 ? 6.868 14.892 2.116 1.00 87.50 96 GLY A CA 1
ATOM 744 C C . GLY A 1 96 ? 6.195 15.843 3.107 1.00 87.50 96 GLY A C 1
ATOM 745 O O . GLY A 1 96 ? 6.836 16.298 4.051 1.00 87.50 96 GLY A O 1
ATOM 746 N N . LEU A 1 97 ? 4.885 16.057 2.960 1.00 86.31 97 LEU A N 1
ATOM 747 C CA . LEU A 1 97 ? 4.091 16.882 3.880 1.00 86.31 97 LEU A CA 1
ATOM 748 C C . LEU A 1 97 ? 3.984 16.274 5.287 1.00 86.31 97 LEU A C 1
ATOM 750 O O . LEU A 1 97 ? 3.898 16.984 6.288 1.00 86.31 97 LEU A O 1
ATOM 754 N N . HIS A 1 98 ? 3.950 14.946 5.390 1.00 87.62 98 HIS A N 1
ATOM 755 C CA . HIS A 1 98 ? 3.804 14.260 6.671 1.00 87.62 98 HIS A CA 1
ATOM 756 C C . HIS A 1 98 ? 5.132 14.033 7.402 1.00 87.62 98 HIS A C 1
ATOM 758 O O . HIS A 1 98 ? 5.117 13.929 8.634 1.00 87.62 98 HIS A O 1
ATOM 764 N N . ASP A 1 99 ? 6.255 13.995 6.680 1.00 87.06 99 ASP A N 1
ATOM 765 C CA . ASP A 1 99 ? 7.591 13.737 7.221 1.00 87.06 99 ASP A CA 1
ATOM 766 C C . ASP A 1 99 ? 8.030 14.795 8.258 1.00 87.06 99 ASP A C 1
ATOM 768 O O . ASP A 1 99 ? 8.723 14.465 9.220 1.00 87.06 99 ASP A O 1
ATOM 772 N N . GLU A 1 100 ? 7.554 16.040 8.149 1.00 74.81 100 GLU A N 1
ATOM 773 C CA . GLU A 1 100 ? 7.832 17.109 9.128 1.00 74.81 100 GLU A CA 1
ATOM 774 C C . GLU A 1 100 ? 7.208 16.849 10.513 1.00 74.81 100 GLU A C 1
ATOM 776 O O . GLU A 1 100 ? 7.623 17.421 11.519 1.00 74.81 100 GLU A O 1
ATOM 781 N N . SER A 1 101 ? 6.214 15.959 10.577 1.00 71.50 101 SER A N 1
ATOM 782 C CA . SER A 1 101 ? 5.388 15.683 11.761 1.00 71.50 101 SER A CA 1
ATOM 783 C C . SER A 1 101 ? 5.544 14.253 12.296 1.00 71.50 101 SER A C 1
ATOM 785 O O . SER A 1 101 ? 4.659 13.748 12.987 1.00 71.50 101 SER A O 1
ATOM 787 N N . VAL A 1 102 ? 6.634 13.562 11.941 1.00 71.31 102 VAL A N 1
ATOM 788 C CA . VAL A 1 102 ? 6.784 12.120 12.198 1.00 71.31 102 VAL A CA 1
ATOM 789 C C . VAL A 1 102 ? 6.840 11.810 13.692 1.00 71.31 102 VAL A C 1
ATOM 791 O O . VAL A 1 102 ? 7.818 12.105 14.376 1.00 71.31 102 VAL A O 1
ATOM 794 N N . SER A 1 103 ? 5.820 11.100 14.170 1.00 69.00 103 SER A N 1
ATOM 795 C CA . SER A 1 103 ? 5.877 10.291 15.382 1.00 69.00 103 SER A CA 1
ATOM 796 C C . SER A 1 103 ? 5.951 8.815 14.984 1.00 69.00 103 SER A C 1
ATOM 798 O O . SER A 1 103 ? 5.065 8.279 14.317 1.00 69.00 103 SER A O 1
ATOM 800 N N . VAL A 1 104 ? 7.047 8.145 15.345 1.00 72.81 104 VAL A N 1
ATOM 801 C CA . VAL A 1 104 ? 7.134 6.685 15.205 1.00 72.81 104 VAL A CA 1
ATOM 802 C C . VAL A 1 104 ? 6.203 6.072 16.256 1.00 72.81 104 VAL A C 1
ATOM 804 O O . VAL A 1 104 ? 6.321 6.447 17.425 1.00 72.81 104 VAL A O 1
ATOM 807 N N . PRO A 1 105 ? 5.279 5.165 15.888 1.00 82.00 105 PRO A N 1
ATOM 808 C CA . PRO A 1 105 ? 4.379 4.566 16.863 1.00 82.00 105 PRO A CA 1
ATOM 809 C C . PRO A 1 105 ? 5.140 3.743 17.900 1.00 82.00 105 PRO A C 1
ATOM 811 O O . PRO A 1 105 ? 6.129 3.078 17.582 1.00 82.00 105 PRO A O 1
ATOM 814 N N . GLU A 1 106 ? 4.628 3.734 19.130 1.00 82.88 106 GLU A N 1
ATOM 815 C CA . GLU A 1 106 ? 5.105 2.837 20.183 1.00 82.88 106 GLU A CA 1
ATOM 816 C C . GLU A 1 106 ? 5.043 1.367 19.720 1.00 82.88 106 GLU A C 1
ATOM 818 O O . GLU A 1 106 ? 4.095 0.993 19.027 1.00 82.88 106 GLU A O 1
ATOM 823 N N . PRO A 1 107 ? 5.976 0.486 20.130 1.00 83.06 107 PRO A N 1
ATOM 824 C CA . PRO A 1 107 ? 5.986 -0.920 19.704 1.00 83.06 107 PRO A CA 1
ATOM 825 C C . PRO A 1 107 ? 4.725 -1.711 20.082 1.00 83.06 107 PRO A C 1
ATOM 827 O O . PRO A 1 107 ? 4.433 -2.739 19.477 1.00 83.06 107 PRO A O 1
ATOM 830 N N . SER A 1 108 ? 3.991 -1.252 21.098 1.00 85.50 108 SER A N 1
ATOM 831 C CA . SER A 1 108 ? 2.705 -1.820 21.513 1.00 85.50 108 SER A CA 1
ATOM 832 C C . SER A 1 108 ? 1.549 -1.431 20.587 1.00 85.50 108 SER A C 1
ATOM 834 O O . SER A 1 108 ? 0.501 -2.075 20.627 1.00 85.50 108 SER A O 1
ATOM 836 N N . CYS A 1 109 ? 1.722 -0.398 19.754 1.00 88.25 109 CYS A N 1
ATOM 837 C CA . CYS A 1 109 ? 0.737 0.021 18.771 1.00 88.25 109 CYS A CA 1
ATOM 838 C C . CYS A 1 109 ? 0.677 -1.011 17.635 1.00 88.25 109 CYS A C 1
ATOM 840 O O . CYS A 1 109 ? 1.688 -1.248 16.970 1.00 88.25 109 CYS A O 1
ATOM 842 N N . PRO A 1 110 ? -0.502 -1.578 17.329 1.00 89.19 110 PRO A N 1
ATOM 843 C CA . PRO A 1 110 ? -0.646 -2.526 16.226 1.00 89.19 110 PRO A CA 1
ATOM 844 C C . PRO A 1 110 ? -0.184 -1.971 14.869 1.00 89.19 110 PRO A C 1
ATOM 846 O O . PRO A 1 110 ? 0.315 -2.722 14.037 1.00 89.19 110 PRO A O 1
ATOM 849 N N . ASN A 1 111 ? -0.276 -0.653 14.650 1.00 90.75 111 ASN A N 1
ATOM 850 C CA . ASN A 1 111 ? 0.165 -0.010 13.409 1.00 90.75 111 ASN A CA 1
ATOM 851 C C . ASN A 1 111 ? 1.691 0.085 13.267 1.00 90.75 111 ASN A C 1
ATOM 853 O O . ASN A 1 111 ? 2.169 0.315 12.156 1.00 90.75 111 ASN A O 1
ATOM 857 N N . ALA A 1 112 ? 2.466 -0.148 14.334 1.00 91.62 112 ALA A N 1
ATOM 858 C CA . ALA A 1 112 ? 3.928 -0.113 14.290 1.00 91.62 112 ALA A CA 1
ATOM 859 C C . ALA A 1 112 ? 4.517 -1.092 13.256 1.00 91.62 112 ALA A C 1
ATOM 861 O O . ALA A 1 112 ? 5.587 -0.835 12.712 1.00 91.62 112 ALA A O 1
ATOM 862 N N . MET A 1 113 ? 3.804 -2.173 12.906 1.00 93.38 113 MET A N 1
ATOM 863 C CA . MET A 1 113 ? 4.254 -3.148 11.898 1.00 93.38 113 MET A CA 1
ATOM 864 C C . MET A 1 113 ? 4.367 -2.586 10.471 1.00 93.38 113 MET A C 1
ATOM 866 O O . MET A 1 113 ? 5.093 -3.142 9.639 1.00 93.38 113 MET A O 1
ATOM 870 N N . PHE A 1 114 ? 3.672 -1.483 10.177 1.00 94.50 114 PHE A N 1
ATOM 871 C CA . PHE A 1 114 ? 3.814 -0.786 8.900 1.00 94.50 114 PHE A CA 1
ATOM 872 C C . PHE A 1 114 ? 5.075 0.077 8.843 1.00 94.50 114 PHE A C 1
ATOM 874 O O . PHE A 1 114 ? 5.508 0.427 7.750 1.00 94.50 114 PHE A O 1
ATOM 881 N N . TYR A 1 115 ? 5.673 0.422 9.985 1.00 93.31 115 TYR A N 1
ATOM 882 C CA . TYR A 1 115 ? 6.784 1.363 10.050 1.00 93.31 115 TYR A CA 1
ATOM 883 C C . TYR A 1 115 ? 8.125 0.644 9.952 1.00 93.31 115 TYR A C 1
ATOM 885 O O . TYR A 1 115 ? 8.413 -0.327 10.651 1.00 93.31 115 TYR A O 1
ATOM 893 N N . SER A 1 116 ? 8.976 1.167 9.079 1.00 89.94 116 SER A N 1
ATOM 894 C CA . SER A 1 116 ? 10.382 0.789 8.994 1.00 89.94 116 SER A CA 1
ATOM 895 C C . SER A 1 116 ? 11.206 1.641 9.960 1.00 89.94 116 SER A C 1
ATOM 897 O O . SER A 1 116 ? 10.871 2.791 10.230 1.00 89.94 116 SER A O 1
ATOM 899 N N . ARG A 1 117 ? 12.331 1.105 10.450 1.00 87.00 117 ARG A N 1
ATOM 900 C CA . ARG A 1 117 ? 13.271 1.868 11.301 1.00 87.00 117 ARG A CA 1
ATOM 901 C C . ARG A 1 117 ? 13.981 2.992 10.545 1.00 87.00 117 ARG A C 1
ATOM 903 O O . ARG A 1 117 ? 14.419 3.963 11.147 1.00 87.00 117 ARG A O 1
ATOM 910 N N . THR A 1 118 ? 14.121 2.836 9.236 1.00 88.94 118 THR A N 1
ATOM 911 C CA . THR A 1 118 ? 14.759 3.793 8.335 1.00 88.94 118 THR A CA 1
ATOM 912 C C . THR A 1 118 ? 13.870 3.998 7.120 1.00 88.94 118 THR A C 1
ATOM 914 O O . THR A 1 118 ? 13.118 3.095 6.743 1.00 88.94 118 THR A O 1
ATOM 917 N N . LYS A 1 119 ? 13.990 5.164 6.480 1.00 89.31 119 LYS A N 1
ATOM 918 C CA . LYS A 1 119 ? 13.401 5.401 5.161 1.00 89.31 119 LYS A CA 1
ATOM 919 C C . LYS A 1 119 ? 13.908 4.342 4.177 1.00 89.31 119 LYS A C 1
ATOM 921 O O . LYS A 1 119 ? 15.077 3.950 4.228 1.00 89.31 119 LYS A O 1
ATOM 926 N N . GLN A 1 120 ? 13.019 3.856 3.318 1.00 90.06 120 GLN A N 1
ATOM 927 C CA . GLN A 1 120 ? 13.380 2.892 2.282 1.00 90.06 120 GLN A CA 1
ATOM 928 C C . GLN A 1 120 ? 14.283 3.561 1.238 1.00 90.06 120 GLN A C 1
ATOM 930 O O . GLN A 1 120 ? 14.075 4.718 0.881 1.00 90.06 120 GLN A O 1
ATOM 935 N N . SER A 1 121 ? 15.301 2.839 0.765 1.00 91.56 121 SER A N 1
ATOM 936 C CA . SER A 1 121 ? 16.275 3.366 -0.203 1.00 91.56 121 SER A CA 1
ATOM 937 C C . SER A 1 121 ? 15.718 3.464 -1.624 1.00 91.56 121 SER A C 1
ATOM 939 O O . SER A 1 121 ? 16.195 4.275 -2.413 1.00 91.56 121 SER A O 1
ATOM 941 N N . ILE A 1 122 ? 14.718 2.645 -1.953 1.00 93.50 122 ILE A N 1
ATOM 942 C CA . ILE A 1 122 ? 14.003 2.691 -3.229 1.00 93.50 122 ILE A CA 1
ATOM 943 C C . ILE A 1 122 ? 12.921 3.778 -3.182 1.00 93.50 122 ILE A C 1
ATOM 945 O O . ILE A 1 122 ? 12.159 3.850 -2.214 1.00 93.50 122 ILE A O 1
ATOM 949 N N . SER A 1 123 ? 12.832 4.605 -4.229 1.00 94.88 123 SER A N 1
ATOM 950 C CA . SER A 1 123 ? 11.731 5.567 -4.368 1.00 94.88 123 SER A CA 1
ATOM 951 C C . SER A 1 123 ? 10.389 4.845 -4.460 1.00 94.88 123 SER A C 1
ATOM 953 O O . SER A 1 123 ? 10.325 3.660 -4.808 1.00 94.88 123 SER A O 1
ATOM 955 N N . LEU A 1 124 ? 9.300 5.537 -4.134 1.00 94.25 124 LEU A N 1
ATOM 956 C CA . LEU A 1 124 ? 7.981 4.940 -4.263 1.00 94.25 124 LEU A CA 1
ATOM 957 C C . LEU A 1 124 ? 7.650 4.721 -5.737 1.00 94.25 124 LEU A C 1
ATOM 959 O O . LEU A 1 124 ? 7.106 3.675 -6.067 1.00 94.25 124 LEU A O 1
ATOM 963 N N . GLN A 1 125 ? 8.059 5.627 -6.629 1.00 94.50 125 GLN A N 1
ATOM 964 C CA . GLN A 1 125 ? 7.881 5.430 -8.070 1.00 94.50 125 GLN A CA 1
ATOM 965 C C . GLN A 1 125 ? 8.517 4.119 -8.561 1.00 94.50 125 GLN A C 1
ATOM 967 O O . GLN A 1 125 ? 7.830 3.284 -9.150 1.00 94.50 125 GLN A O 1
ATOM 972 N N . ALA A 1 126 ? 9.798 3.887 -8.254 1.00 94.69 126 ALA A N 1
ATOM 973 C CA . ALA A 1 126 ? 10.478 2.648 -8.631 1.00 94.69 126 ALA A CA 1
ATOM 974 C C . ALA A 1 126 ? 9.860 1.425 -7.933 1.00 94.69 126 ALA A C 1
ATOM 976 O O . ALA A 1 126 ? 9.853 0.323 -8.479 1.00 94.69 126 ALA A O 1
ATOM 977 N N . TYR A 1 127 ? 9.316 1.605 -6.725 1.00 95.69 127 TYR A N 1
ATOM 978 C CA . TYR A 1 127 ? 8.583 0.554 -6.034 1.00 95.69 127 TYR A CA 1
ATOM 979 C C . TYR A 1 127 ? 7.288 0.193 -6.768 1.00 95.69 127 TYR A C 1
ATOM 981 O O . TYR A 1 127 ? 7.092 -0.986 -7.040 1.00 95.69 127 TYR A O 1
ATOM 989 N N . VAL A 1 128 ? 6.455 1.169 -7.148 1.00 94.12 128 VAL A N 1
ATOM 990 C CA . VAL A 1 128 ? 5.200 0.961 -7.895 1.00 94.12 128 VAL A CA 1
ATOM 991 C C . VAL A 1 128 ? 5.458 0.339 -9.268 1.00 94.12 128 VAL A C 1
ATOM 993 O O . VAL A 1 128 ? 4.737 -0.577 -9.667 1.00 94.12 128 VAL A O 1
ATOM 996 N N . GLU A 1 129 ? 6.524 0.748 -9.959 1.00 92.06 129 GLU A N 1
ATOM 997 C CA . GLU A 1 129 ? 6.934 0.154 -11.239 1.00 92.06 129 GLU A CA 1
ATOM 998 C C . GLU A 1 129 ? 7.182 -1.362 -11.130 1.00 92.06 129 GLU A C 1
ATOM 1000 O O . GLU A 1 129 ? 6.855 -2.103 -12.059 1.00 92.06 129 GLU A O 1
ATOM 1005 N N . ARG A 1 130 ? 7.645 -1.869 -9.975 1.00 94.19 130 ARG A N 1
ATOM 1006 C CA . ARG A 1 130 ? 7.754 -3.323 -9.740 1.00 94.19 130 ARG A CA 1
ATOM 1007 C C . ARG A 1 130 ? 6.394 -4.012 -9.758 1.00 94.19 130 ARG A C 1
ATOM 1009 O O . ARG A 1 130 ? 6.298 -5.120 -10.277 1.00 94.19 130 ARG A O 1
ATOM 1016 N N . PHE A 1 131 ? 5.352 -3.387 -9.211 1.00 93.00 131 PHE A N 1
ATOM 1017 C CA . PHE A 1 131 ? 3.999 -3.950 -9.241 1.00 93.00 131 PHE A CA 1
ATOM 1018 C C . PHE A 1 131 ? 3.490 -3.987 -10.677 1.00 93.00 131 PHE A C 1
ATOM 1020 O O . PHE A 1 131 ? 3.048 -5.036 -11.114 1.00 93.00 131 PHE A O 1
ATOM 1027 N N . VAL A 1 132 ? 3.649 -2.899 -11.436 1.00 90.44 132 VAL A N 1
ATOM 1028 C CA . VAL A 1 132 ? 3.238 -2.839 -12.853 1.00 90.44 132 VAL A CA 1
ATOM 1029 C C . VAL A 1 132 ? 3.980 -3.874 -13.711 1.00 90.44 132 VAL A C 1
ATOM 1031 O O . VAL A 1 132 ? 3.436 -4.415 -14.673 1.00 90.44 132 VAL A O 1
ATOM 1034 N N . HIS A 1 133 ? 5.246 -4.152 -13.395 1.00 90.12 133 HIS A N 1
ATOM 1035 C CA . HIS A 1 133 ? 6.036 -5.120 -14.148 1.00 90.12 133 HIS A CA 1
ATOM 1036 C C . HIS A 1 133 ? 5.704 -6.576 -13.789 1.00 90.12 133 HIS A C 1
ATOM 1038 O O . HIS A 1 133 ? 5.670 -7.423 -14.679 1.00 90.12 133 HIS A O 1
ATOM 1044 N N . HIS A 1 134 ? 5.472 -6.872 -12.505 1.00 91.12 134 HIS A N 1
ATOM 1045 C CA . HIS A 1 134 ? 5.343 -8.246 -12.006 1.00 91.12 134 HIS A CA 1
ATOM 1046 C C . HIS A 1 134 ? 3.911 -8.704 -11.712 1.00 91.12 134 HIS A C 1
ATOM 1048 O O . HIS A 1 134 ? 3.700 -9.906 -11.550 1.00 91.12 134 HIS A O 1
ATOM 1054 N N . LEU A 1 135 ? 2.955 -7.783 -11.590 1.00 90.56 135 LEU A N 1
ATOM 1055 C CA . LEU A 1 135 ? 1.552 -8.077 -11.321 1.00 90.56 135 LEU A CA 1
ATOM 1056 C C . LEU A 1 135 ? 0.707 -7.599 -12.499 1.00 90.56 135 LEU A C 1
ATOM 1058 O O . LEU A 1 135 ? 0.746 -6.433 -12.888 1.00 90.56 135 LEU A O 1
ATOM 1062 N N . ASP A 1 136 ? -0.077 -8.516 -13.041 1.00 90.25 136 ASP A N 1
ATOM 1063 C CA . ASP A 1 136 ? -1.048 -8.249 -14.088 1.00 90.25 136 ASP A CA 1
ATOM 1064 C C . ASP A 1 136 ? -2.392 -7.931 -13.429 1.00 90.25 136 ASP A C 1
ATOM 1066 O O . ASP A 1 136 ? -3.235 -8.800 -13.245 1.00 90.25 136 ASP A O 1
ATOM 1070 N N . VAL A 1 137 ? -2.521 -6.694 -12.944 1.00 89.88 137 VAL A N 1
ATOM 1071 C CA . VAL A 1 137 ? -3.707 -6.219 -12.217 1.00 89.88 137 VAL A CA 1
ATOM 1072 C C . VAL A 1 137 ? -4.328 -5.044 -12.946 1.00 89.88 137 VAL A C 1
ATOM 1074 O O . VAL A 1 137 ? -3.619 -4.235 -13.555 1.00 89.88 137 VAL A O 1
ATOM 1077 N N . SER A 1 138 ? -5.649 -4.931 -12.878 1.00 90.25 138 SER A N 1
ATOM 1078 C CA . SER A 1 138 ? -6.372 -3.846 -13.521 1.00 90.25 138 SER A CA 1
ATOM 1079 C C . SER A 1 138 ? -6.027 -2.482 -12.896 1.00 90.25 138 SER A C 1
ATOM 1081 O O . SER A 1 138 ? -5.663 -2.385 -11.717 1.00 90.25 138 SER A O 1
ATOM 1083 N N . PRO A 1 139 ? -6.205 -1.378 -13.639 1.00 88.69 139 PRO A N 1
ATOM 1084 C CA . PRO A 1 139 ? -6.154 -0.031 -13.073 1.00 88.69 139 PRO A CA 1
ATOM 1085 C C . PRO A 1 139 ? -7.071 0.167 -11.846 1.00 88.69 139 PRO A C 1
ATOM 1087 O O . PRO A 1 139 ? -6.748 0.943 -10.943 1.00 88.69 139 PRO A O 1
ATOM 1090 N N . ALA A 1 140 ? -8.189 -0.568 -11.765 1.00 89.56 140 ALA A N 1
ATOM 1091 C CA . ALA A 1 140 ? -9.125 -0.488 -10.646 1.00 89.56 140 ALA A CA 1
ATOM 1092 C C . ALA A 1 140 ? -8.493 -0.935 -9.317 1.00 89.56 140 ALA A C 1
ATOM 1094 O O . ALA A 1 140 ? -8.811 -0.352 -8.279 1.00 89.56 140 ALA A O 1
ATOM 1095 N N . THR A 1 141 ? -7.541 -1.878 -9.342 1.00 93.50 141 THR A N 1
ATOM 1096 C CA . THR A 1 141 ? -6.770 -2.284 -8.155 1.00 93.50 141 THR A CA 1
ATOM 1097 C C . THR A 1 141 ? -6.014 -1.099 -7.542 1.00 93.50 141 THR A C 1
ATOM 1099 O O . THR A 1 141 ? -6.025 -0.918 -6.321 1.00 93.50 141 THR A O 1
ATOM 1102 N N . TYR A 1 142 ? -5.377 -0.259 -8.364 1.00 92.44 142 TYR A N 1
ATOM 1103 C CA . TYR A 1 142 ? -4.617 0.900 -7.880 1.00 92.44 142 TYR A CA 1
ATOM 1104 C C . TYR A 1 142 ? -5.530 1.985 -7.302 1.00 92.44 142 TYR A C 1
ATOM 1106 O O . TYR A 1 142 ? -5.227 2.562 -6.256 1.00 92.44 142 TYR A O 1
ATOM 1114 N N . LEU A 1 143 ? -6.685 2.219 -7.928 1.00 91.19 143 LEU A N 1
ATOM 1115 C CA . LEU A 1 143 ? -7.700 3.129 -7.392 1.00 91.19 143 LEU A CA 1
ATOM 1116 C C . LEU A 1 143 ? -8.272 2.616 -6.065 1.00 91.19 143 LEU A C 1
ATOM 1118 O O . LEU A 1 143 ? -8.411 3.384 -5.112 1.00 91.19 143 LEU A O 1
ATOM 1122 N N . ALA A 1 144 ? -8.554 1.314 -5.969 1.00 93.31 144 ALA A N 1
ATOM 1123 C CA . ALA A 1 144 ? -9.002 0.691 -4.731 1.00 93.31 144 ALA A CA 1
ATOM 1124 C C . ALA A 1 144 ? -7.961 0.848 -3.614 1.00 93.31 144 ALA A C 1
ATOM 1126 O O . ALA A 1 144 ? -8.312 1.233 -2.498 1.00 93.31 144 ALA A O 1
ATOM 1127 N N . ALA A 1 145 ? -6.676 0.651 -3.925 1.00 95.19 145 ALA A N 1
ATOM 1128 C CA . ALA A 1 145 ? -5.584 0.877 -2.984 1.00 95.19 145 ALA A CA 1
ATOM 1129 C C . ALA A 1 145 ? -5.562 2.324 -2.451 1.00 95.19 145 ALA A C 1
ATOM 1131 O O . ALA A 1 145 ? -5.442 2.526 -1.241 1.00 95.19 145 ALA A O 1
ATOM 1132 N N . MET A 1 146 ? -5.752 3.326 -3.317 1.00 92.56 146 MET A N 1
ATOM 1133 C CA . MET A 1 146 ? -5.844 4.736 -2.906 1.00 92.56 146 MET A CA 1
ATOM 1134 C C . MET A 1 146 ? -7.040 5.001 -1.984 1.00 92.56 146 MET A C 1
ATOM 1136 O O . MET A 1 146 ? -6.900 5.669 -0.956 1.00 92.56 146 MET A O 1
ATOM 1140 N N . VAL A 1 147 ? -8.208 4.426 -2.291 1.00 92.31 147 VAL A N 1
ATOM 1141 C CA . VAL A 1 147 ? -9.397 4.517 -1.427 1.00 92.31 147 VAL A CA 1
ATOM 1142 C C . VAL A 1 147 ? -9.123 3.896 -0.055 1.00 92.31 147 VAL A C 1
ATOM 1144 O O . VAL A 1 147 ? -9.449 4.499 0.970 1.00 92.31 147 VAL A O 1
ATOM 1147 N N . TYR A 1 148 ? -8.494 2.720 -0.009 1.00 94.88 148 TYR A N 1
ATOM 1148 C CA . TYR A 1 148 ? -8.160 2.046 1.246 1.00 94.88 148 TYR A CA 1
ATOM 1149 C C . TYR A 1 148 ? -7.128 2.819 2.067 1.00 94.88 148 TYR A C 1
ATOM 1151 O O . TYR A 1 148 ? -7.284 2.926 3.282 1.00 94.88 148 TYR A O 1
ATOM 1159 N N . LEU A 1 149 ? -6.125 3.431 1.433 1.00 93.19 149 LEU A N 1
ATOM 1160 C CA . LEU A 1 149 ? -5.190 4.332 2.112 1.00 93.19 149 LEU A CA 1
ATOM 1161 C C . LEU A 1 149 ? -5.918 5.516 2.755 1.00 93.19 149 LEU A C 1
ATOM 1163 O O . LEU A 1 149 ? -5.746 5.770 3.949 1.00 93.19 149 LEU A O 1
ATOM 1167 N N . GLY A 1 150 ? -6.783 6.192 1.996 1.00 89.94 150 GLY A N 1
ATOM 1168 C CA . GLY A 1 150 ? -7.558 7.327 2.498 1.00 89.94 150 GLY A CA 1
ATOM 1169 C C . GLY A 1 150 ? -8.508 6.949 3.640 1.00 89.94 150 GLY A C 1
ATOM 1170 O O . GLY A 1 150 ? -8.659 7.709 4.596 1.00 89.94 150 GLY A O 1
ATOM 1171 N N . ARG A 1 151 ? -9.128 5.763 3.590 1.00 91.06 151 ARG A N 1
ATOM 1172 C CA . ARG A 1 151 ? -9.970 5.240 4.684 1.00 91.06 151 ARG A CA 1
ATOM 1173 C C . ARG A 1 151 ? -9.146 4.912 5.929 1.00 91.06 151 ARG A C 1
ATOM 1175 O O . ARG A 1 151 ? -9.518 5.325 7.028 1.00 91.06 151 ARG A O 1
ATOM 1182 N N . ALA A 1 152 ? -8.014 4.230 5.763 1.00 90.25 152 ALA A N 1
ATOM 1183 C CA . ALA A 1 152 ? -7.164 3.810 6.874 1.00 90.25 152 ALA A CA 1
ATOM 1184 C C . ALA A 1 152 ? -6.588 5.006 7.653 1.00 90.25 152 ALA A C 1
ATOM 1186 O O . ALA A 1 152 ? -6.543 4.975 8.882 1.00 90.25 152 ALA A O 1
ATOM 1187 N N . GLN A 1 153 ? -6.235 6.096 6.964 1.00 87.06 153 GLN A N 1
ATOM 1188 C CA . GLN A 1 153 ? -5.790 7.333 7.617 1.00 87.06 153 GLN A CA 1
ATOM 1189 C C . GLN A 1 153 ? -6.877 7.981 8.493 1.00 87.06 153 GLN A C 1
ATOM 1191 O O . GLN A 1 153 ? -6.570 8.586 9.519 1.00 87.06 153 GLN A O 1
ATOM 1196 N N . LYS A 1 154 ? -8.155 7.843 8.122 1.00 83.69 154 LYS A N 1
ATOM 1197 C CA . LYS A 1 154 ? -9.287 8.475 8.825 1.00 83.69 154 LYS A CA 1
ATOM 1198 C C . LYS A 1 154 ? -9.803 7.683 10.016 1.00 83.69 154 LYS A C 1
ATOM 1200 O O . LYS A 1 154 ? -10.292 8.275 10.981 1.00 83.69 154 LYS A O 1
ATOM 1205 N N . ALA A 1 155 ? -9.746 6.356 9.933 1.00 77.62 155 ALA A N 1
ATOM 1206 C CA . ALA A 1 155 ? -10.396 5.472 10.893 1.00 77.62 155 ALA A CA 1
ATOM 1207 C C . ALA A 1 155 ? -9.935 5.750 12.333 1.00 77.62 155 ALA A C 1
ATOM 1209 O O . ALA A 1 155 ? -10.744 6.092 13.203 1.00 77.62 155 ALA A O 1
ATOM 1210 N N . SER A 1 156 ? -8.625 5.697 12.568 1.00 68.31 156 SER A N 1
ATOM 1211 C CA . SER A 1 156 ? -8.026 5.850 13.897 1.00 68.31 156 SER A CA 1
ATOM 1212 C C . SER A 1 156 ? -7.281 7.176 14.078 1.00 68.31 156 SER A C 1
ATOM 1214 O O . SER A 1 156 ? -7.159 7.647 15.205 1.00 68.31 156 SER A O 1
ATOM 1216 N N . GLY A 1 157 ? -6.799 7.797 12.993 1.00 68.62 157 GLY A N 1
ATOM 1217 C CA . GLY A 1 157 ? -5.805 8.877 13.062 1.00 68.62 157 GLY A CA 1
ATOM 1218 C C . GLY A 1 157 ? -4.421 8.400 13.532 1.00 68.62 157 GLY A C 1
ATOM 1219 O O . GLY A 1 157 ? -3.494 9.199 13.620 1.00 68.62 157 GLY A O 1
ATOM 1220 N N . GLU A 1 158 ? -4.268 7.102 13.816 1.00 74.88 158 GLU A N 1
ATOM 1221 C CA . GLU A 1 158 ? -3.035 6.489 14.321 1.00 74.88 158 GLU A CA 1
ATOM 1222 C C . GLU A 1 158 ? -2.121 6.007 13.188 1.00 74.88 158 GLU A C 1
ATOM 1224 O O . GLU A 1 158 ? -0.928 5.805 13.402 1.00 74.88 158 GLU A O 1
ATOM 1229 N N . LEU A 1 159 ? -2.664 5.814 11.980 1.00 85.25 159 LEU A N 1
ATOM 1230 C CA . LEU A 1 159 ? -1.895 5.452 10.791 1.00 85.25 159 LEU A CA 1
ATOM 1231 C C . LEU A 1 159 ? -1.724 6.673 9.882 1.00 85.25 159 LEU A C 1
ATOM 1233 O O . LEU A 1 159 ? -2.524 6.920 8.981 1.00 85.25 159 LEU A O 1
ATOM 1237 N N . ARG A 1 160 ? -0.655 7.438 10.111 1.00 88.44 160 ARG A N 1
ATOM 1238 C CA . ARG A 1 160 ? -0.252 8.555 9.245 1.00 88.44 160 ARG A CA 1
ATOM 1239 C C . ARG A 1 160 ? 0.770 8.062 8.227 1.00 88.44 160 ARG A C 1
ATOM 1241 O O . ARG A 1 160 ? 1.842 7.594 8.608 1.00 88.44 160 ARG A O 1
ATOM 1248 N N . VAL A 1 161 ? 0.433 8.139 6.941 1.00 90.56 161 VAL A N 1
ATOM 1249 C CA . VAL A 1 161 ? 1.326 7.691 5.858 1.00 90.56 161 VAL A CA 1
ATOM 1250 C C . VAL A 1 161 ? 2.501 8.653 5.731 1.00 90.56 161 VAL A C 1
ATOM 1252 O O . VAL A 1 161 ? 2.286 9.858 5.703 1.00 90.56 161 VAL A O 1
ATOM 1255 N N . ASN A 1 162 ? 3.719 8.129 5.683 1.00 92.25 162 ASN A N 1
ATOM 1256 C CA . ASN A 1 162 ? 4.954 8.902 5.583 1.00 92.25 162 ASN A CA 1
ATOM 1257 C C . ASN A 1 162 ? 6.072 8.060 4.943 1.00 92.25 162 ASN A C 1
ATOM 1259 O O . ASN A 1 162 ? 5.887 6.870 4.661 1.00 92.25 162 ASN A O 1
ATOM 1263 N N . SER A 1 163 ? 7.263 8.637 4.768 1.00 93.69 163 SER A N 1
ATOM 1264 C CA . SER A 1 163 ? 8.386 7.960 4.100 1.00 93.69 163 SER A CA 1
ATOM 1265 C C . SER A 1 163 ? 8.877 6.675 4.792 1.00 93.69 163 SER A C 1
ATOM 1267 O O . SER A 1 163 ? 9.639 5.909 4.197 1.00 93.69 163 SER A O 1
ATOM 1269 N N . TYR A 1 164 ? 8.490 6.423 6.046 1.00 93.06 164 TYR A N 1
ATOM 1270 C CA . TYR A 1 164 ? 8.917 5.251 6.819 1.00 93.06 164 TYR A CA 1
ATOM 1271 C C . TYR A 1 164 ? 7.972 4.060 6.671 1.00 93.06 164 TYR A C 1
ATOM 1273 O O . TYR A 1 164 ? 8.386 2.922 6.916 1.00 93.06 164 TYR A O 1
ATOM 1281 N N . ASN A 1 165 ? 6.714 4.294 6.293 1.00 94.50 165 ASN A N 1
ATOM 1282 C CA . ASN A 1 165 ? 5.703 3.243 6.208 1.00 94.50 165 ASN A CA 1
ATOM 1283 C C . ASN A 1 165 ? 5.097 3.063 4.813 1.00 94.50 165 ASN A C 1
ATOM 1285 O O . ASN A 1 165 ? 4.559 1.988 4.539 1.00 94.50 165 ASN A O 1
ATOM 1289 N N . ILE A 1 166 ? 5.220 4.052 3.923 1.00 95.50 166 ILE A N 1
ATOM 1290 C CA . ILE A 1 166 ? 4.463 4.099 2.671 1.00 95.50 166 ILE A CA 1
ATOM 1291 C C . ILE A 1 166 ? 4.600 2.832 1.827 1.00 95.50 166 ILE A C 1
ATOM 1293 O O . ILE A 1 166 ? 3.587 2.307 1.382 1.00 95.50 166 ILE A O 1
ATOM 1297 N N . HIS A 1 167 ? 5.799 2.260 1.685 1.00 96.69 167 HIS A N 1
ATOM 1298 C CA . HIS A 1 167 ? 6.004 1.028 0.909 1.00 96.69 167 HIS A CA 1
ATOM 1299 C C . HIS A 1 167 ? 5.189 -0.150 1.455 1.00 96.69 167 HIS A C 1
ATOM 1301 O O . HIS A 1 167 ? 4.556 -0.876 0.692 1.00 96.69 167 HIS A O 1
ATOM 1307 N N . ARG A 1 168 ? 5.160 -0.325 2.782 1.00 96.44 168 ARG A N 1
ATOM 1308 C CA . ARG A 1 168 ? 4.422 -1.414 3.443 1.00 96.44 168 ARG A CA 1
ATOM 1309 C C . ARG A 1 168 ? 2.918 -1.175 3.401 1.00 96.44 168 ARG A C 1
ATOM 1311 O O . ARG A 1 168 ? 2.158 -2.109 3.143 1.00 96.44 168 ARG A O 1
ATOM 1318 N N . VAL A 1 169 ? 2.487 0.063 3.643 1.00 96.50 169 VAL A N 1
ATOM 1319 C CA . VAL A 1 169 ? 1.063 0.412 3.608 1.00 96.50 169 VAL A CA 1
ATOM 1320 C C . VAL A 1 169 ? 0.529 0.284 2.177 1.00 96.50 169 VAL A C 1
ATOM 1322 O O . VAL A 1 169 ? -0.491 -0.366 1.971 1.00 96.50 169 VAL A O 1
ATOM 1325 N N . PHE A 1 170 ? 1.250 0.803 1.180 1.00 97.44 170 PHE A N 1
ATOM 1326 C CA . PHE A 1 170 ? 0.880 0.705 -0.232 1.00 97.44 170 PHE A CA 1
ATOM 1327 C C . PHE A 1 170 ? 0.814 -0.748 -0.714 1.00 97.44 170 PHE A C 1
ATOM 1329 O O . PHE A 1 170 ? -0.185 -1.143 -1.309 1.00 97.44 170 PHE A O 1
ATOM 1336 N N . LEU A 1 171 ? 1.819 -1.573 -0.390 1.00 97.94 171 LEU A N 1
ATOM 1337 C CA . LEU A 1 171 ? 1.794 -3.009 -0.690 1.00 97.94 171 LEU A CA 1
ATOM 1338 C C . LEU A 1 171 ? 0.526 -3.682 -0.166 1.00 97.94 171 LEU A C 1
ATOM 1340 O O . LEU A 1 171 ? -0.100 -4.478 -0.865 1.00 97.94 171 LEU A O 1
ATOM 1344 N N . THR A 1 172 ? 0.157 -3.363 1.071 1.00 98.06 172 THR A N 1
ATOM 1345 C CA . THR A 1 172 ? -0.998 -3.974 1.728 1.00 98.06 172 THR A CA 1
ATOM 1346 C C . THR A 1 172 ? -2.300 -3.494 1.093 1.00 98.06 172 THR A C 1
ATOM 1348 O O . THR A 1 172 ? -3.187 -4.302 0.830 1.00 98.06 172 THR A O 1
ATOM 1351 N N . ALA A 1 173 ? -2.385 -2.202 0.771 1.00 97.75 173 ALA A N 1
ATOM 1352 C CA . ALA A 1 173 ? -3.526 -1.608 0.086 1.00 97.75 173 ALA A CA 1
ATOM 1353 C C . ALA A 1 173 ? -3.746 -2.229 -1.301 1.00 97.75 173 ALA A C 1
ATOM 1355 O O . ALA A 1 173 ? -4.868 -2.608 -1.628 1.00 97.75 173 ALA A O 1
ATOM 1356 N N . VAL A 1 174 ? -2.673 -2.403 -2.081 1.00 97.56 174 VAL A N 1
ATOM 1357 C CA . VAL A 1 174 ? -2.715 -3.094 -3.377 1.00 97.56 174 VAL A CA 1
ATOM 1358 C C . VAL A 1 174 ? -3.140 -4.544 -3.198 1.00 97.56 174 VAL A C 1
ATOM 1360 O O . VAL A 1 174 ? -3.993 -5.014 -3.939 1.00 97.56 174 VAL A O 1
ATOM 1363 N N . PHE A 1 175 ? -2.623 -5.257 -2.194 1.00 98.19 175 PHE A N 1
ATOM 1364 C CA . PHE A 1 175 ? -3.006 -6.652 -1.976 1.00 98.19 175 PHE A CA 1
ATOM 1365 C C . PHE A 1 175 ? -4.496 -6.814 -1.644 1.00 98.19 175 PHE A C 1
ATOM 1367 O O . PHE A 1 175 ? -5.147 -7.718 -2.167 1.00 98.19 175 PHE A O 1
ATOM 1374 N N . LEU A 1 176 ? -5.054 -5.916 -0.829 1.00 98.25 176 LEU A N 1
ATOM 1375 C CA . LEU A 1 176 ? -6.496 -5.864 -0.581 1.00 98.25 176 LEU A CA 1
ATOM 1376 C C . LEU A 1 176 ? -7.280 -5.479 -1.840 1.00 98.25 176 LEU A C 1
ATOM 1378 O O . LEU A 1 176 ? -8.340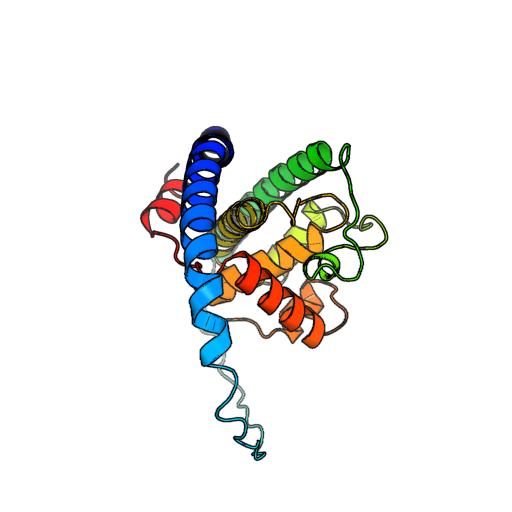 -6.048 -2.088 1.00 98.25 176 LEU A O 1
ATOM 1382 N N . GLY A 1 177 ? -6.756 -4.550 -2.645 1.00 96.62 177 GLY A N 1
ATOM 1383 C CA . GLY A 1 177 ? -7.324 -4.168 -3.940 1.00 96.62 177 GLY A CA 1
ATOM 1384 C C . GLY A 1 177 ? -7.434 -5.360 -4.885 1.00 96.62 177 GLY A C 1
ATOM 1385 O O . GLY A 1 177 ? -8.517 -5.621 -5.401 1.00 96.62 177 GLY A O 1
ATOM 1386 N N . ILE A 1 178 ? -6.363 -6.148 -5.005 1.00 96.25 178 ILE A N 1
ATOM 1387 C CA . ILE A 1 178 ? -6.326 -7.375 -5.809 1.00 96.25 178 ILE A CA 1
ATOM 1388 C C . ILE A 1 178 ? -7.419 -8.339 -5.357 1.00 96.25 178 ILE A C 1
ATOM 1390 O O . ILE A 1 178 ? -8.225 -8.782 -6.163 1.00 96.25 178 ILE A O 1
ATOM 1394 N N . LYS A 1 179 ? -7.493 -8.629 -4.052 1.00 95.56 179 LYS A N 1
ATOM 1395 C CA . LYS A 1 179 ? -8.491 -9.566 -3.513 1.00 95.56 179 LYS A CA 1
ATOM 1396 C C . LYS A 1 179 ? -9.937 -9.099 -3.668 1.00 95.56 179 LYS A C 1
ATOM 1398 O O . LYS A 1 179 ? -10.839 -9.921 -3.554 1.00 95.56 179 LYS A O 1
ATOM 1403 N N . TYR A 1 180 ? -10.153 -7.799 -3.840 1.00 95.25 180 TYR A N 1
ATOM 1404 C CA . TYR A 1 180 ? -11.485 -7.214 -3.936 1.00 95.25 180 TYR A CA 1
ATOM 1405 C C . TYR A 1 180 ? -11.935 -6.974 -5.383 1.00 95.25 180 TYR A C 1
ATOM 1407 O O . TYR A 1 180 ? -13.125 -7.079 -5.663 1.00 95.25 180 TYR A O 1
ATOM 1415 N N . THR A 1 181 ? -11.013 -6.614 -6.279 1.00 92.12 181 THR A N 1
ATOM 1416 C CA . THR A 1 181 ? -11.340 -6.159 -7.643 1.00 92.12 181 THR A CA 1
ATOM 1417 C C . THR A 1 181 ? -10.981 -7.148 -8.744 1.00 92.12 181 THR A C 1
ATOM 1419 O O . THR A 1 181 ? -11.571 -7.059 -9.816 1.00 92.12 181 THR A O 1
ATOM 1422 N N . GLU A 1 182 ? -10.051 -8.074 -8.505 1.00 92.00 182 GLU A N 1
ATOM 1423 C CA . GLU A 1 182 ? -9.573 -9.010 -9.524 1.00 92.00 182 GLU A CA 1
ATOM 1424 C C . GLU A 1 182 ? -10.223 -10.388 -9.351 1.00 92.00 182 GLU A C 1
ATOM 1426 O O . GLU A 1 182 ? -10.364 -10.886 -8.232 1.00 92.00 182 GLU A O 1
ATOM 1431 N N . ASP A 1 183 ? -10.550 -11.045 -10.465 1.00 92.31 183 ASP A N 1
ATOM 1432 C CA . ASP A 1 183 ? -11.080 -12.416 -10.457 1.00 92.31 183 ASP A CA 1
ATOM 1433 C C . ASP A 1 183 ? -9.992 -13.455 -10.131 1.00 92.31 183 ASP A C 1
ATOM 1435 O O . ASP A 1 183 ? -10.261 -14.507 -9.543 1.00 92.31 183 ASP A O 1
ATOM 1439 N N . VAL A 1 184 ? -8.740 -13.157 -10.498 1.00 89.75 184 VAL A N 1
ATOM 1440 C CA . VAL A 1 184 ? -7.569 -14.003 -10.243 1.00 89.75 184 VAL A CA 1
ATOM 1441 C C . VAL A 1 184 ? -6.647 -13.304 -9.254 1.00 89.75 184 VAL A C 1
ATOM 1443 O O . VAL A 1 184 ? -6.106 -12.233 -9.517 1.00 89.75 184 VAL A O 1
ATOM 1446 N N . VAL A 1 185 ? -6.430 -13.941 -8.103 1.00 93.25 185 VAL A N 1
ATOM 1447 C CA . VAL A 1 185 ? -5.655 -13.362 -7.000 1.00 93.25 185 VAL A CA 1
ATOM 1448 C C . VAL A 1 185 ? -4.274 -14.000 -6.861 1.00 93.25 185 VAL A C 1
ATOM 1450 O O . VAL A 1 185 ? -4.087 -15.206 -7.026 1.00 93.25 185 VAL A O 1
ATOM 1453 N N . TYR A 1 186 ? -3.289 -13.192 -6.472 1.00 94.19 186 TYR A N 1
ATOM 1454 C CA . TYR A 1 186 ? -1.940 -13.668 -6.173 1.00 94.19 186 TYR A CA 1
ATOM 1455 C C . TYR A 1 186 ? -1.821 -14.204 -4.741 1.00 94.19 186 TYR A C 1
ATOM 1457 O O . TYR A 1 186 ? -2.426 -13.690 -3.800 1.00 94.19 186 TYR A O 1
ATOM 1465 N N . SER A 1 187 ? -0.971 -15.215 -4.544 1.00 96.38 187 SER A N 1
ATOM 1466 C CA . SER A 1 187 ? -0.660 -15.714 -3.201 1.00 96.38 187 SER A CA 1
ATOM 1467 C C . SER A 1 187 ? 0.135 -14.685 -2.388 1.00 96.38 187 SER A C 1
ATOM 1469 O O . SER A 1 187 ? 0.946 -13.929 -2.932 1.00 96.38 187 SER A O 1
ATOM 1471 N N . ALA A 1 188 ? -0.004 -14.716 -1.058 1.00 96.56 188 ALA A N 1
ATOM 1472 C CA . ALA A 1 188 ? 0.781 -13.859 -0.163 1.00 96.56 188 ALA A CA 1
ATOM 1473 C C . ALA A 1 188 ? 2.303 -14.046 -0.342 1.00 96.56 188 ALA A C 1
ATOM 1475 O O . ALA A 1 188 ? 3.072 -13.115 -0.125 1.00 96.56 188 ALA A O 1
ATOM 1476 N N . GLY A 1 189 ? 2.754 -15.230 -0.778 1.00 97.62 189 GLY A N 1
ATOM 1477 C CA . GLY A 1 189 ? 4.160 -15.482 -1.110 1.00 97.62 189 GLY A CA 1
ATOM 1478 C C . GLY A 1 189 ? 4.624 -14.764 -2.379 1.00 97.62 189 GLY A C 1
ATOM 1479 O O . GLY A 1 189 ? 5.747 -14.266 -2.430 1.00 97.62 189 GLY A O 1
ATOM 1480 N N . THR A 1 190 ? 3.772 -14.661 -3.401 1.00 96.69 190 THR A N 1
ATOM 1481 C CA . THR A 1 190 ? 4.074 -13.857 -4.595 1.00 96.69 190 THR A CA 1
ATOM 1482 C C . THR A 1 190 ? 4.106 -12.372 -4.258 1.00 96.69 190 THR A C 1
ATOM 1484 O O . THR A 1 190 ? 5.078 -11.704 -4.606 1.00 96.69 190 THR A O 1
ATOM 1487 N N . ILE A 1 191 ? 3.132 -11.883 -3.487 1.00 97.56 191 ILE A N 1
ATOM 1488 C CA . ILE A 1 191 ? 3.105 -10.488 -3.026 1.00 97.56 191 ILE A CA 1
ATOM 1489 C C . ILE A 1 191 ? 4.320 -10.155 -2.154 1.00 97.56 191 ILE A C 1
ATOM 1491 O O . ILE A 1 191 ? 4.927 -9.1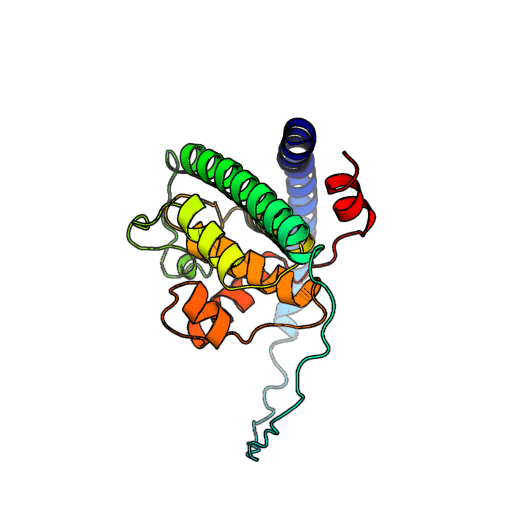07 -2.346 1.00 97.56 191 ILE A O 1
ATOM 1495 N N . ALA A 1 192 ? 4.748 -11.058 -1.264 1.00 97.38 192 ALA A N 1
ATOM 1496 C CA . ALA A 1 192 ? 5.956 -10.857 -0.462 1.00 97.38 192 ALA A CA 1
ATOM 1497 C C . ALA A 1 192 ? 7.206 -10.675 -1.339 1.00 97.38 192 ALA A C 1
ATOM 1499 O O . ALA A 1 192 ? 7.981 -9.741 -1.128 1.00 97.38 192 ALA A O 1
ATOM 1500 N N . ARG A 1 193 ? 7.370 -11.514 -2.372 1.00 96.69 193 ARG A N 1
ATOM 1501 C CA . ARG A 1 193 ? 8.502 -11.432 -3.312 1.00 96.69 193 ARG A CA 1
ATOM 1502 C C . ARG A 1 193 ? 8.496 -10.132 -4.118 1.00 96.69 193 ARG A C 1
ATOM 1504 O O . ARG A 1 193 ? 9.515 -9.441 -4.158 1.00 96.69 193 ARG A O 1
ATOM 1511 N N . VAL A 1 194 ? 7.359 -9.773 -4.719 1.00 95.50 194 VAL A N 1
ATOM 1512 C CA . VAL A 1 194 ? 7.216 -8.514 -5.480 1.00 95.50 194 VAL A CA 1
ATOM 1513 C C . VAL A 1 194 ? 7.417 -7.304 -4.568 1.00 95.50 194 VAL A C 1
ATOM 1515 O O . VAL A 1 194 ? 8.083 -6.344 -4.937 1.00 95.50 194 VAL A O 1
ATOM 1518 N N . GLY A 1 195 ? 6.923 -7.388 -3.338 1.00 93.94 195 GLY A N 1
ATOM 1519 C CA . GLY A 1 195 ? 7.007 -6.342 -2.336 1.00 93.94 195 GLY A CA 1
ATOM 1520 C C . GLY A 1 195 ? 8.343 -6.178 -1.625 1.00 93.94 195 GLY A C 1
ATOM 1521 O O . GLY A 1 195 ? 8.551 -5.162 -0.967 1.00 93.94 195 GLY A O 1
ATOM 1522 N N . GLY A 1 196 ? 9.244 -7.160 -1.719 1.00 94.69 196 GLY A N 1
ATOM 1523 C CA . GLY A 1 196 ? 10.464 -7.193 -0.905 1.00 94.69 196 GLY A CA 1
ATOM 1524 C C . GLY A 1 196 ? 10.203 -7.387 0.596 1.00 94.69 196 GLY A C 1
ATOM 1525 O O . GLY A 1 196 ? 10.986 -6.920 1.417 1.00 94.69 196 GLY A O 1
ATOM 1526 N N . VAL A 1 197 ? 9.099 -8.046 0.958 1.00 95.50 197 VAL A N 1
ATOM 1527 C CA . VAL A 1 197 ? 8.741 -8.391 2.344 1.00 95.50 197 VAL A CA 1
ATOM 1528 C C . VAL A 1 197 ? 9.324 -9.765 2.680 1.00 95.50 197 VAL A C 1
ATOM 1530 O O . VAL A 1 197 ? 9.367 -10.647 1.821 1.00 95.50 197 VAL A O 1
ATOM 1533 N N . GLN A 1 198 ? 9.798 -9.965 3.914 1.00 92.44 198 GLN A N 1
ATOM 1534 C CA . GLN A 1 198 ? 10.649 -11.115 4.250 1.00 92.44 198 GLN A CA 1
ATOM 1535 C C . GLN A 1 198 ? 9.914 -12.453 4.151 1.00 92.44 198 GLN A C 1
ATOM 1537 O O . GLN A 1 198 ? 10.515 -13.473 3.816 1.00 92.44 198 GLN A O 1
ATOM 1542 N N . SER A 1 199 ? 8.617 -12.466 4.462 1.00 96.56 199 SER A N 1
ATOM 1543 C CA . SER A 1 199 ? 7.818 -13.688 4.459 1.00 96.56 199 SER A CA 1
ATOM 1544 C C . SER A 1 199 ? 6.367 -13.433 4.065 1.00 96.56 199 SER A C 1
ATOM 1546 O O . SER A 1 199 ? 5.820 -12.350 4.273 1.00 96.56 199 SER A O 1
ATOM 1548 N N . SER A 1 200 ? 5.703 -14.472 3.556 1.00 97.38 200 SER A N 1
ATOM 1549 C CA . SER A 1 200 ? 4.251 -14.455 3.351 1.00 97.38 200 SER A CA 1
ATOM 1550 C C . SER A 1 200 ? 3.486 -14.246 4.663 1.00 97.38 200 SER A C 1
ATOM 1552 O O . SER A 1 200 ? 2.455 -13.584 4.664 1.00 97.38 200 SER A O 1
ATOM 1554 N N . GLY A 1 201 ? 4.001 -14.760 5.787 1.00 98.19 201 GLY A N 1
ATOM 1555 C CA . GLY A 1 201 ? 3.402 -14.568 7.110 1.00 98.19 201 GLY A CA 1
ATOM 1556 C C . GLY A 1 201 ? 3.353 -13.099 7.535 1.00 98.19 201 GLY A C 1
ATOM 1557 O O . GLY A 1 201 ? 2.353 -12.659 8.101 1.00 98.19 201 GLY A O 1
ATOM 1558 N N . GLU A 1 202 ? 4.394 -12.334 7.200 1.00 97.50 202 GLU A N 1
ATOM 1559 C CA . GLU A 1 202 ? 4.442 -10.888 7.420 1.00 97.50 202 GLU A CA 1
ATOM 1560 C C . GLU A 1 202 ? 3.407 -10.156 6.556 1.00 97.50 202 GLU A C 1
ATOM 1562 O O . GLU A 1 202 ? 2.648 -9.349 7.085 1.00 97.50 202 GLU A O 1
ATOM 1567 N N . VAL A 1 203 ? 3.288 -10.497 5.268 1.00 98.06 203 VAL A N 1
ATOM 1568 C CA . VAL A 1 203 ? 2.242 -9.935 4.389 1.00 98.06 203 VAL A CA 1
ATOM 1569 C C . VAL A 1 203 ? 0.844 -10.217 4.941 1.00 98.06 203 VAL A C 1
ATOM 1571 O O . VAL A 1 203 ? 0.025 -9.307 5.026 1.00 98.06 203 VAL A O 1
ATOM 1574 N N . CYS A 1 204 ? 0.574 -11.444 5.391 1.00 98.19 204 CYS A N 1
ATOM 1575 C CA . CYS A 1 204 ? -0.710 -11.783 6.006 1.00 98.19 204 CYS A CA 1
ATOM 1576 C C . CYS A 1 204 ? -0.964 -11.007 7.313 1.00 98.19 204 CYS A C 1
ATOM 1578 O O . CYS A 1 204 ? -2.114 -10.734 7.652 1.00 98.19 204 CYS A O 1
ATOM 1580 N N . ALA A 1 205 ? 0.080 -10.681 8.085 1.00 97.81 205 ALA A N 1
ATOM 1581 C CA . ALA A 1 205 ? -0.057 -9.867 9.293 1.00 97.81 205 ALA A CA 1
ATOM 1582 C C . ALA A 1 205 ? -0.410 -8.414 8.956 1.00 97.81 205 ALA A C 1
ATOM 1584 O O . ALA A 1 205 ? -1.360 -7.881 9.530 1.00 97.81 205 ALA A O 1
ATOM 1585 N N . LEU A 1 206 ? 0.294 -7.824 7.984 1.00 97.75 206 LEU A N 1
ATOM 1586 C CA . LEU A 1 206 ? -0.008 -6.492 7.462 1.00 97.75 206 LEU A CA 1
ATOM 1587 C C . LEU A 1 206 ? -1.442 -6.426 6.924 1.00 97.75 206 LEU A C 1
ATOM 1589 O O . LEU A 1 206 ? -2.184 -5.505 7.257 1.00 97.75 206 LEU A O 1
ATOM 1593 N N . GLU A 1 207 ? -1.858 -7.442 6.165 1.00 97.69 207 GLU A N 1
ATOM 1594 C CA . GLU A 1 207 ? -3.213 -7.564 5.629 1.00 97.69 207 GLU A CA 1
ATOM 1595 C C . GLU A 1 207 ? -4.272 -7.522 6.737 1.00 97.69 207 GLU A C 1
ATOM 1597 O O . GLU A 1 207 ? -5.168 -6.680 6.704 1.00 97.69 207 GLU A O 1
ATOM 1602 N N . ARG A 1 208 ? -4.154 -8.393 7.749 1.00 97.62 208 ARG A N 1
ATOM 1603 C CA . ARG A 1 208 ? -5.096 -8.424 8.880 1.00 97.62 208 ARG A CA 1
ATOM 1604 C C . ARG A 1 208 ? -5.152 -7.088 9.609 1.00 97.62 208 ARG A C 1
ATOM 1606 O O . ARG A 1 208 ? -6.235 -6.647 9.984 1.00 97.62 208 ARG A O 1
ATOM 1613 N N . GLN A 1 209 ? -4.002 -6.446 9.796 1.00 96.12 209 GLN A N 1
ATOM 1614 C CA . GLN A 1 209 ? -3.941 -5.155 10.464 1.00 96.12 209 GLN A CA 1
ATOM 1615 C C . GLN A 1 209 ? -4.621 -4.057 9.638 1.00 96.12 209 GLN A C 1
ATOM 1617 O O . GLN A 1 209 ? -5.363 -3.252 10.195 1.00 96.12 209 GLN A O 1
ATOM 1622 N N . MET A 1 210 ? -4.418 -4.027 8.319 1.00 95.62 210 MET A N 1
ATOM 1623 C CA . MET A 1 210 ? -5.073 -3.039 7.463 1.00 95.62 210 MET A CA 1
ATOM 1624 C C . MET A 1 210 ? -6.582 -3.281 7.375 1.00 95.62 210 MET A C 1
ATOM 1626 O O . MET A 1 210 ? -7.348 -2.328 7.463 1.00 95.62 210 MET A O 1
ATOM 1630 N N . LEU A 1 211 ? -7.030 -4.536 7.303 1.00 96.50 211 LEU A N 1
ATOM 1631 C CA . LEU A 1 211 ? -8.455 -4.878 7.385 1.00 96.50 211 LEU A CA 1
ATOM 1632 C C . LEU A 1 211 ? -9.089 -4.402 8.695 1.00 96.50 211 LEU A C 1
ATOM 1634 O O . LEU A 1 211 ? -10.189 -3.851 8.672 1.00 96.50 211 LEU A O 1
ATOM 1638 N N . ALA A 1 212 ? -8.379 -4.556 9.817 1.00 93.94 212 ALA A N 1
ATOM 1639 C CA . ALA A 1 212 ? -8.816 -4.027 11.103 1.00 93.94 212 ALA A CA 1
ATOM 1640 C C . ALA A 1 212 ? -8.896 -2.490 11.091 1.00 93.94 212 ALA A C 1
ATOM 1642 O O . ALA A 1 212 ? -9.877 -1.941 11.579 1.00 93.94 212 ALA A O 1
ATOM 1643 N N . GLN A 1 213 ? -7.926 -1.791 10.483 1.00 92.62 213 GLN A N 1
ATOM 1644 C CA . GLN A 1 213 ? -8.000 -0.330 10.306 1.00 92.62 213 GLN A CA 1
ATOM 1645 C C . GLN A 1 213 ? -9.182 0.099 9.427 1.00 92.62 213 GLN A C 1
ATOM 1647 O O . GLN A 1 213 ? -9.739 1.171 9.633 1.00 92.62 213 GLN A O 1
ATOM 1652 N N . LEU A 1 214 ? -9.575 -0.725 8.459 1.00 92.94 214 LEU A N 1
ATOM 1653 C CA . LEU A 1 214 ? -10.706 -0.462 7.571 1.00 92.94 214 LEU A CA 1
ATOM 1654 C C . LEU A 1 214 ? -12.053 -0.902 8.155 1.00 92.94 214 LEU A C 1
ATOM 1656 O O . LEU A 1 214 ? -13.064 -0.736 7.484 1.00 92.94 214 LEU A O 1
ATOM 1660 N N . ASN A 1 215 ? -12.091 -1.505 9.350 1.00 93.50 215 ASN A N 1
ATOM 1661 C CA . ASN A 1 215 ? -13.279 -2.184 9.883 1.00 93.50 215 ASN A CA 1
ATOM 1662 C C . ASN A 1 215 ? -13.918 -3.156 8.872 1.00 93.50 215 ASN A C 1
ATOM 1664 O O . ASN A 1 215 ? -15.133 -3.326 8.848 1.00 93.50 215 ASN A O 1
ATOM 1668 N N . PHE A 1 216 ? -13.097 -3.784 8.021 1.00 93.94 216 PHE A N 1
ATOM 1669 C CA . PHE A 1 216 ? -13.538 -4.638 6.911 1.00 93.94 216 PHE A CA 1
ATOM 1670 C C . PHE A 1 216 ? -14.453 -3.944 5.875 1.00 93.94 216 PHE A C 1
ATOM 1672 O O . PHE A 1 216 ? -15.041 -4.611 5.022 1.00 93.94 216 PHE A O 1
ATOM 1679 N N . GLU A 1 217 ? -14.534 -2.610 5.868 1.00 93.06 217 GLU A N 1
ATOM 1680 C CA . GLU A 1 217 ? -15.280 -1.838 4.873 1.00 93.06 217 GLU A CA 1
ATOM 1681 C C . GLU A 1 217 ? -14.469 -1.688 3.580 1.00 93.06 217 GLU A C 1
ATOM 1683 O O . GLU A 1 217 ? -13.842 -0.660 3.305 1.00 93.06 217 GLU A O 1
ATOM 1688 N N . LEU A 1 218 ? -14.485 -2.741 2.762 1.00 93.56 218 LEU A N 1
ATOM 1689 C CA . LEU A 1 218 ? -13.821 -2.770 1.455 1.00 93.56 218 LEU A CA 1
ATOM 1690 C C . LEU A 1 218 ? -14.730 -2.337 0.307 1.00 93.56 218 LEU A C 1
ATOM 1692 O O . LEU A 1 218 ? -14.242 -2.063 -0.779 1.00 93.56 218 LEU A O 1
ATOM 1696 N N . PHE A 1 219 ? -16.042 -2.230 0.529 1.00 93.50 219 PHE A N 1
ATOM 1697 C CA . PHE A 1 219 ? -16.965 -1.919 -0.555 1.00 93.50 219 PHE A CA 1
ATOM 1698 C C . PHE A 1 219 ? -16.635 -0.569 -1.210 1.00 93.50 219 PHE A C 1
ATOM 1700 O O . PHE A 1 219 ? -16.541 0.468 -0.538 1.00 93.50 219 PHE A O 1
ATOM 1707 N N . ILE A 1 220 ? -16.459 -0.587 -2.530 1.00 88.75 220 ILE A N 1
ATOM 1708 C CA . ILE A 1 220 ? -16.267 0.597 -3.368 1.00 88.75 220 ILE A CA 1
ATOM 1709 C C . ILE A 1 220 ? -17.418 0.636 -4.362 1.00 88.75 220 ILE A C 1
ATOM 1711 O O . ILE A 1 220 ? -17.613 -0.302 -5.133 1.00 88.75 220 ILE A O 1
ATOM 1715 N N . HIS A 1 221 ? -18.189 1.721 -4.338 1.00 84.94 221 HIS A N 1
ATOM 1716 C CA . HIS A 1 221 ? -19.304 1.873 -5.259 1.00 84.94 221 HIS A CA 1
ATOM 1717 C C . HIS A 1 221 ? -18.780 1.950 -6.708 1.00 84.94 221 HIS A C 1
ATOM 1719 O O . HIS A 1 221 ? -17.870 2.745 -6.962 1.00 84.94 221 HIS A O 1
ATOM 1725 N N . PRO A 1 222 ? -19.346 1.195 -7.672 1.00 80.56 222 PRO A N 1
ATOM 1726 C CA . PRO A 1 222 ? -18.839 1.154 -9.047 1.00 80.56 222 PRO A CA 1
ATOM 1727 C C . PRO A 1 222 ? -18.738 2.527 -9.713 1.00 80.56 222 PRO A C 1
ATOM 1729 O O . PRO A 1 222 ? -17.801 2.776 -10.465 1.00 80.56 222 PRO A O 1
ATOM 1732 N N . SER A 1 223 ? -19.652 3.449 -9.386 1.00 78.25 223 SER A N 1
ATOM 1733 C CA . SER A 1 223 ? -19.620 4.811 -9.936 1.00 78.25 223 SER A CA 1
ATOM 1734 C C . SER A 1 223 ? -18.349 5.576 -9.565 1.00 78.25 223 SER A C 1
ATOM 1736 O O . SER A 1 223 ? -17.917 6.430 -10.331 1.00 78.25 223 SER A O 1
ATOM 1738 N N . LEU A 1 224 ? -17.748 5.286 -8.405 1.00 75.31 224 LEU A N 1
ATOM 1739 C CA . LEU A 1 224 ? -16.518 5.943 -7.978 1.00 75.31 224 LEU A CA 1
ATOM 1740 C C . LEU A 1 224 ? -15.346 5.502 -8.859 1.00 75.31 224 LEU A C 1
ATOM 1742 O O . LEU A 1 224 ? -14.594 6.343 -9.341 1.00 75.31 224 LEU A O 1
ATOM 1746 N N . LEU A 1 225 ? -15.243 4.199 -9.131 1.00 72.88 225 LEU A N 1
ATOM 1747 C CA . LEU A 1 225 ? -14.226 3.661 -10.032 1.00 72.88 225 LEU A CA 1
ATOM 1748 C C . LEU A 1 225 ? -14.459 4.149 -11.466 1.00 72.88 225 LEU A C 1
ATOM 1750 O O . LEU A 1 225 ? -13.537 4.652 -12.090 1.00 72.88 225 LEU A O 1
ATOM 1754 N N . GLN A 1 226 ? -15.700 4.102 -11.959 1.00 73.31 226 GLN A N 1
ATOM 1755 C CA . GLN A 1 226 ? -16.050 4.581 -13.302 1.00 73.31 226 GLN A CA 1
ATOM 1756 C C . GLN A 1 226 ? -15.711 6.061 -13.501 1.00 73.31 226 GLN A C 1
ATOM 1758 O O . GLN A 1 226 ? -15.125 6.408 -14.521 1.00 73.31 226 GLN A O 1
ATOM 1763 N N . SER A 1 227 ? -16.006 6.914 -12.512 1.00 72.44 227 SER A N 1
ATOM 1764 C CA . SER A 1 227 ? -15.703 8.349 -12.591 1.00 72.44 227 SER A CA 1
ATOM 1765 C C . SER A 1 227 ? -14.211 8.652 -12.754 1.00 72.44 227 SER A C 1
ATOM 1767 O O . SER A 1 227 ? -13.860 9.665 -13.357 1.00 72.44 227 SER A O 1
ATOM 1769 N N . ALA A 1 228 ? -13.340 7.767 -12.260 1.00 65.00 228 ALA A N 1
ATOM 1770 C CA . ALA A 1 228 ? -11.896 7.899 -12.398 1.00 65.00 228 ALA A CA 1
ATOM 1771 C C . ALA A 1 228 ? -11.392 7.520 -13.803 1.00 65.00 228 ALA A C 1
ATOM 1773 O O . ALA A 1 228 ? -10.337 8.003 -14.202 1.00 65.00 228 ALA A O 1
ATOM 1774 N N . PHE A 1 229 ? -12.147 6.712 -14.558 1.00 63.62 229 PHE A N 1
ATOM 1775 C CA . PHE A 1 229 ? -11.800 6.271 -15.917 1.00 63.62 229 PHE A CA 1
ATOM 1776 C C . PHE A 1 229 ? -12.403 7.134 -17.036 1.00 63.62 229 PHE A C 1
ATOM 1778 O O . PHE A 1 229 ? -11.953 7.065 -18.173 1.00 63.62 229 PHE A O 1
ATOM 1785 N N . THR A 1 230 ? -13.432 7.938 -16.756 1.00 55.16 230 THR A N 1
ATOM 1786 C CA . THR A 1 230 ? -14.205 8.660 -17.788 1.00 55.16 230 THR A CA 1
ATOM 1787 C C . THR A 1 230 ? -13.677 10.051 -18.176 1.00 55.16 230 THR A C 1
ATOM 1789 O O . THR A 1 230 ? -14.484 10.909 -18.532 1.00 55.16 230 THR A O 1
ATOM 1792 N N . HIS A 1 231 ? -12.367 10.323 -18.139 1.00 43.19 231 HIS A N 1
ATOM 1793 C CA . HIS A 1 231 ? -11.847 11.646 -18.530 1.00 43.19 231 HIS A CA 1
ATOM 1794 C C . HIS A 1 231 ? -10.563 11.647 -19.350 1.00 43.19 231 HIS A C 1
ATOM 1796 O O . HIS A 1 231 ? -9.773 10.696 -19.234 1.00 43.19 231 HIS A O 1
#